Protein AF-A0A137NWM2-F1 (afdb_monomer_lite)

Structure (mmCIF, N/CA/C/O backbone):
data_AF-A0A137NWM2-F1
#
_entry.id   AF-A0A137NWM2-F1
#
loop_
_atom_site.group_PDB
_atom_site.id
_atom_site.type_symbol
_atom_site.label_atom_id
_atom_site.label_alt_id
_atom_site.label_comp_id
_atom_site.label_asym_id
_atom_site.label_entity_id
_atom_site.label_seq_id
_atom_site.pdbx_PDB_ins_code
_atom_site.Cartn_x
_atom_site.Cartn_y
_atom_site.Cartn_z
_atom_site.occupancy
_atom_site.B_iso_or_equiv
_atom_site.auth_seq_id
_atom_site.auth_comp_id
_atom_site.auth_asym_id
_atom_site.auth_atom_id
_atom_site.pdbx_PDB_model_num
ATOM 1 N N . MET A 1 1 ? -30.252 -2.059 10.560 1.00 35.00 1 MET A N 1
ATOM 2 C CA . MET A 1 1 ? -30.042 -0.654 10.147 1.00 35.00 1 MET A CA 1
ATOM 3 C C . MET A 1 1 ? -28.597 -0.521 9.693 1.00 35.00 1 MET A C 1
ATOM 5 O O . MET A 1 1 ? -27.715 -0.629 10.529 1.00 35.00 1 MET A O 1
ATOM 9 N N . GLN A 1 2 ? -28.342 -0.387 8.389 1.00 30.72 2 GLN A N 1
ATOM 10 C CA . GLN A 1 2 ? -27.000 -0.090 7.873 1.00 30.72 2 GLN A CA 1
ATOM 11 C C . GLN A 1 2 ? -26.716 1.395 8.117 1.00 30.72 2 GLN A C 1
ATOM 13 O O . GLN A 1 2 ? -27.361 2.256 7.521 1.00 30.72 2 GLN A O 1
ATOM 18 N N . LEU A 1 3 ? -25.800 1.698 9.036 1.00 34.69 3 LEU A N 1
ATOM 19 C CA . LEU A 1 3 ? -25.310 3.058 9.239 1.00 34.69 3 LEU A CA 1
ATOM 20 C C . LEU A 1 3 ? -24.413 3.432 8.055 1.00 34.69 3 LEU A C 1
ATOM 22 O O . LEU A 1 3 ? -23.438 2.747 7.761 1.00 34.69 3 LEU A O 1
ATOM 26 N N . ASN A 1 4 ? -24.776 4.508 7.357 1.00 33.09 4 ASN A N 1
ATOM 27 C CA . ASN A 1 4 ? -23.987 5.062 6.263 1.00 33.09 4 ASN A CA 1
ATOM 28 C C . ASN A 1 4 ? -22.656 5.603 6.832 1.00 33.09 4 ASN A C 1
ATOM 30 O O . ASN A 1 4 ? -22.706 6.498 7.682 1.00 33.09 4 ASN A O 1
ATOM 34 N N . PRO A 1 5 ? -21.483 5.113 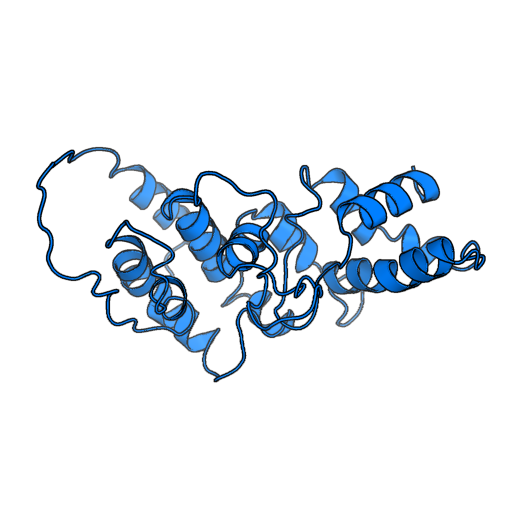6.385 1.00 43.03 5 PRO A N 1
ATOM 35 C CA . PRO A 1 5 ? -20.181 5.516 6.926 1.00 43.03 5 PRO A CA 1
ATOM 36 C C . PRO A 1 5 ? -19.907 7.025 6.809 1.00 43.03 5 PRO A C 1
ATOM 38 O O . PRO A 1 5 ? -19.147 7.571 7.604 1.00 43.03 5 PRO A O 1
ATOM 41 N N . PHE A 1 6 ? -20.585 7.734 5.897 1.00 40.50 6 PHE A N 1
ATOM 42 C CA . PHE A 1 6 ? -20.501 9.196 5.788 1.00 40.50 6 PHE A CA 1
ATOM 43 C C . PHE A 1 6 ? -21.128 9.954 6.969 1.00 40.50 6 PHE A C 1
ATOM 45 O O . PHE A 1 6 ? -20.649 11.028 7.327 1.00 40.50 6 PHE A O 1
ATOM 52 N N . ASN A 1 7 ? -22.159 9.405 7.619 1.00 36.31 7 ASN A N 1
ATOM 53 C CA . ASN A 1 7 ? -22.794 10.067 8.765 1.00 36.31 7 ASN A CA 1
ATOM 54 C C . ASN A 1 7 ? -21.946 9.965 10.043 1.00 36.31 7 ASN A C 1
ATOM 56 O O . ASN A 1 7 ? -22.086 10.800 10.934 1.00 36.31 7 ASN A O 1
ATOM 60 N N . LEU A 1 8 ? -21.034 8.989 10.122 1.00 47.19 8 LEU A N 1
ATOM 61 C CA . LEU A 1 8 ? -20.094 8.866 11.238 1.00 47.19 8 LEU A CA 1
ATOM 62 C C . LEU A 1 8 ? -19.012 9.961 11.187 1.00 47.19 8 LEU A C 1
ATOM 64 O O . LEU A 1 8 ? -18.647 10.504 12.226 1.00 47.19 8 LEU A O 1
ATOM 68 N N . PHE A 1 9 ? -18.568 10.350 9.983 1.00 43.12 9 PHE A N 1
ATOM 69 C CA . PHE A 1 9 ? -17.620 11.456 9.785 1.00 43.12 9 PHE A CA 1
ATOM 70 C C . PHE A 1 9 ? -18.174 12.801 10.279 1.00 43.12 9 PHE A C 1
ATOM 72 O O . PHE A 1 9 ? -17.454 13.566 10.915 1.00 43.12 9 PHE A O 1
ATOM 79 N N . LEU A 1 10 ? -19.463 13.074 10.047 1.00 39.88 10 LEU A N 1
ATOM 80 C CA . LEU A 1 10 ? -20.119 14.291 10.543 1.00 39.88 10 LEU A CA 1
ATOM 81 C C . LEU A 1 10 ? -20.348 14.264 12.061 1.00 39.88 10 LEU A C 1
ATOM 83 O O . LEU A 1 10 ? -20.258 15.305 12.707 1.00 39.88 10 LEU A O 1
ATOM 87 N N . ALA A 1 11 ? -20.597 13.087 12.643 1.00 39.91 11 ALA A N 1
ATOM 88 C CA . ALA A 1 11 ? -20.745 12.946 14.090 1.00 39.91 11 ALA A CA 1
ATOM 89 C C . ALA A 1 11 ? -19.410 13.148 14.833 1.00 39.91 11 ALA A C 1
ATOM 91 O O . ALA A 1 11 ? -19.378 13.840 15.849 1.00 39.91 11 ALA A O 1
ATOM 92 N N . LEU A 1 12 ? -18.302 12.616 14.303 1.00 41.00 12 LEU A N 1
ATOM 93 C CA . LEU A 1 12 ? -16.969 12.730 14.913 1.00 41.00 12 LEU A CA 1
ATOM 94 C C . LEU A 1 12 ? -16.355 14.135 14.780 1.00 41.00 12 LEU A C 1
ATOM 96 O O . LEU A 1 12 ? -15.623 14.563 15.666 1.00 41.00 12 LEU A O 1
ATOM 100 N N . ALA A 1 13 ? -16.705 14.893 13.736 1.00 39.25 13 ALA A N 1
ATOM 101 C CA . ALA A 1 13 ? -16.240 16.273 13.553 1.00 39.25 13 ALA A CA 1
ATOM 102 C C . ALA A 1 13 ? -16.874 17.290 14.533 1.00 39.25 13 ALA A C 1
ATOM 104 O O . ALA A 1 13 ? -16.447 18.442 14.588 1.00 39.25 13 ALA A O 1
ATOM 105 N N . SER A 1 14 ? -17.898 16.887 15.298 1.00 31.23 14 SER A N 1
ATOM 106 C CA . SER A 1 14 ? -18.686 17.783 16.160 1.00 31.23 14 SER A CA 1
ATOM 107 C C . SER A 1 14 ? -18.276 17.804 17.641 1.00 31.23 14 SER A C 1
ATOM 109 O O . SER A 1 14 ? -18.817 18.597 18.408 1.00 31.23 14 SER A O 1
ATOM 111 N N . THR A 1 15 ? -17.292 16.999 18.056 1.00 38.56 15 THR A N 1
ATOM 112 C CA . THR A 1 15 ? -16.811 16.932 19.454 1.00 38.56 15 THR A CA 1
ATOM 113 C C . THR A 1 15 ? -15.509 17.698 19.708 1.00 38.56 15 THR A C 1
ATOM 115 O O . THR A 1 15 ? -14.847 17.486 20.720 1.00 38.56 15 THR A O 1
ATOM 118 N N . SER A 1 16 ? -15.153 18.639 18.831 1.00 36.75 16 SER A N 1
ATOM 119 C CA . SER A 1 16 ? -13.984 19.527 18.955 1.00 36.75 16 SER A CA 1
ATOM 120 C C . SER A 1 16 ? -14.193 20.639 19.987 1.00 36.75 16 SER A C 1
ATOM 122 O O . SER A 1 16 ? 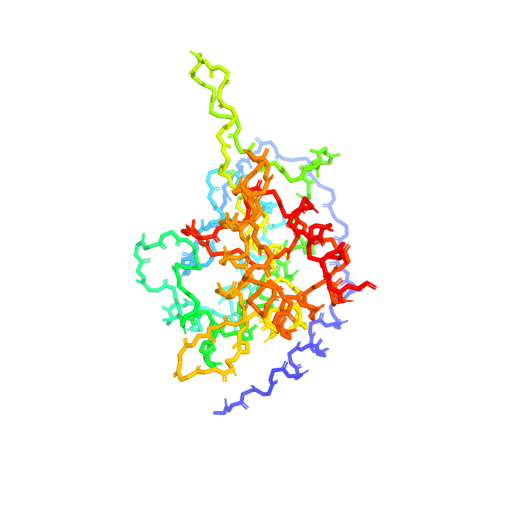-14.032 21.822 19.704 1.00 36.75 16 SER A O 1
ATOM 124 N N . ALA A 1 17 ? -14.594 20.281 21.193 1.00 40.19 17 ALA A N 1
ATOM 125 C CA . ALA A 1 17 ? -14.494 21.139 22.353 1.00 40.19 17 ALA A CA 1
ATOM 126 C C . ALA A 1 17 ? -14.462 20.227 23.570 1.00 40.19 17 ALA A C 1
ATOM 128 O O . ALA A 1 17 ? -15.199 19.248 23.597 1.00 40.19 17 ALA A O 1
ATOM 129 N N . VAL A 1 18 ? -13.698 20.637 24.588 1.00 36.06 18 VAL A N 1
ATOM 130 C CA . VAL A 1 18 ? -13.782 20.155 25.978 1.00 36.06 18 VAL A CA 1
ATOM 131 C C . VAL A 1 18 ? -12.709 19.119 26.391 1.00 36.06 18 VAL A C 1
ATOM 133 O O . VAL A 1 18 ? -12.961 17.928 26.501 1.00 36.06 18 VAL A O 1
ATOM 136 N N . PHE A 1 19 ? -11.480 19.600 26.637 1.00 38.16 19 PHE A N 1
ATOM 137 C CA . PHE A 1 19 ? -10.854 19.743 27.973 1.00 38.16 19 PHE A CA 1
ATOM 138 C C . PHE A 1 19 ? -9.328 19.581 27.928 1.00 38.16 19 PHE A C 1
ATOM 140 O O . PHE A 1 19 ? -8.787 18.492 27.762 1.00 38.16 19 PHE A O 1
ATOM 147 N N . ALA A 1 20 ? -8.635 20.687 28.201 1.00 39.06 20 ALA A N 1
ATOM 148 C CA . ALA A 1 20 ? -7.346 20.638 28.866 1.00 39.06 20 ALA A CA 1
ATOM 149 C C . ALA A 1 20 ? -7.604 20.326 30.346 1.00 39.06 20 ALA A C 1
ATOM 151 O O . ALA A 1 20 ? -8.287 21.097 31.023 1.00 39.06 20 ALA A O 1
ATOM 152 N N . GLN A 1 21 ? -7.064 19.219 30.848 1.00 31.50 21 GLN A N 1
ATOM 153 C CA . GLN A 1 21 ? -6.853 19.050 32.279 1.00 31.50 21 GLN A CA 1
ATOM 154 C C . GLN A 1 21 ? -5.499 18.394 32.521 1.00 31.50 21 GLN A C 1
ATOM 156 O O . GLN A 1 21 ? -5.252 17.239 32.186 1.00 31.50 21 GLN A O 1
ATOM 161 N N . ASP A 1 22 ? -4.627 19.232 33.061 1.00 39.53 22 ASP A N 1
ATOM 162 C CA . ASP A 1 22 ? -3.348 18.926 33.668 1.00 39.53 22 ASP A CA 1
ATOM 163 C C . ASP A 1 22 ? -3.598 18.235 35.014 1.00 39.53 22 ASP A C 1
ATOM 165 O O . ASP A 1 22 ? -4.244 18.826 35.877 1.00 39.53 22 ASP A O 1
ATOM 169 N N . THR A 1 23 ? -3.098 17.012 35.193 1.00 37.09 23 THR A N 1
ATOM 170 C CA . THR A 1 23 ? -2.637 16.532 36.501 1.00 37.09 23 THR A CA 1
ATOM 171 C C . THR A 1 23 ? -1.546 15.479 36.327 1.00 37.09 23 THR A C 1
ATOM 173 O O . THR A 1 23 ? -1.734 14.377 35.813 1.00 37.09 23 THR A O 1
ATOM 176 N N . THR A 1 24 ? -0.372 15.846 36.820 1.00 42.50 24 THR A N 1
ATOM 177 C CA . THR A 1 24 ? 0.707 14.974 37.271 1.00 42.50 24 THR A CA 1
ATOM 178 C C . THR A 1 24 ? 0.180 13.829 38.144 1.00 42.50 24 THR A C 1
ATOM 180 O O . THR A 1 24 ? -0.176 14.063 39.298 1.00 42.50 24 THR A O 1
ATOM 183 N N . ASP A 1 25 ? 0.181 12.593 37.641 1.00 33.06 25 ASP A N 1
ATOM 184 C CA . ASP A 1 25 ? 0.057 11.413 38.501 1.00 33.06 25 ASP A CA 1
ATOM 185 C C . ASP A 1 25 ? 0.941 10.266 37.993 1.00 33.06 25 ASP A C 1
ATOM 187 O O . ASP A 1 25 ? 0.806 9.757 36.880 1.00 33.06 25 ASP A O 1
ATOM 191 N N . LEU A 1 26 ? 1.911 9.889 38.823 1.00 35.56 26 LEU A N 1
ATOM 192 C CA . LEU A 1 26 ? 3.017 8.978 38.517 1.00 35.56 26 LEU A CA 1
ATOM 193 C C . LEU A 1 26 ? 2.617 7.508 38.757 1.00 35.56 26 LEU A C 1
ATOM 195 O O . LEU A 1 26 ? 3.410 6.696 39.235 1.00 35.56 26 LEU A O 1
ATOM 199 N N . LYS A 1 27 ? 1.365 7.156 38.438 1.00 34.38 27 LYS A N 1
ATOM 200 C CA . LYS A 1 27 ? 0.812 5.806 38.594 1.00 34.38 27 LYS A CA 1
ATOM 201 C C . LYS A 1 27 ? 0.158 5.309 37.300 1.00 34.38 27 LYS A C 1
ATOM 203 O O . LYS A 1 27 ? -0.826 5.852 36.821 1.00 34.38 27 LYS A O 1
ATOM 208 N N . GLN A 1 28 ? 0.712 4.195 36.816 1.00 38.66 28 GLN A N 1
ATOM 209 C CA . GLN A 1 28 ? 0.137 3.240 35.860 1.00 38.66 28 GLN A CA 1
ATOM 210 C C . GLN A 1 28 ? -0.064 3.719 34.410 1.00 38.66 28 GLN A C 1
ATOM 212 O O . GLN A 1 28 ? -1.158 4.079 33.974 1.00 38.66 28 GLN A O 1
ATOM 217 N N . ASN A 1 29 ? 0.990 3.504 33.613 1.00 42.50 29 ASN A N 1
ATOM 218 C CA . ASN A 1 29 ? 0.902 3.137 32.193 1.00 42.50 29 ASN A CA 1
ATOM 219 C C . ASN A 1 29 ? 0.182 1.778 32.033 1.00 42.50 29 ASN A C 1
ATOM 221 O O . ASN A 1 29 ? 0.777 0.796 31.598 1.00 42.50 29 ASN A O 1
ATOM 225 N N . GLN A 1 30 ? -1.076 1.669 32.459 1.00 49.16 30 GLN A N 1
ATOM 226 C CA . GLN A 1 30 ? -1.916 0.531 32.099 1.00 49.16 30 GLN A CA 1
ATOM 227 C C . GLN A 1 30 ? -2.584 0.868 30.770 1.00 49.16 30 GLN A C 1
ATOM 229 O O . GLN A 1 30 ? -3.522 1.666 30.731 1.00 49.16 30 GLN A O 1
ATOM 234 N N . CYS A 1 31 ? -2.060 0.306 29.677 1.00 55.78 31 CYS A N 1
ATOM 235 C CA . CYS A 1 31 ? -2.768 0.317 28.402 1.00 55.78 31 CYS A CA 1
ATOM 236 C C . CYS A 1 31 ? -4.134 -0.384 28.607 1.00 55.78 31 CYS A C 1
ATOM 238 O O . CYS A 1 31 ? -4.236 -1.337 29.385 1.00 55.78 31 CYS A O 1
ATOM 240 N N . HIS A 1 32 ? -5.202 0.110 27.973 1.00 57.59 32 HIS A N 1
ATOM 241 C CA . HIS A 1 32 ? -6.544 -0.457 28.147 1.00 57.59 32 HIS A CA 1
ATOM 242 C C . HIS A 1 32 ? -6.612 -1.904 27.629 1.00 57.59 32 HIS A C 1
ATOM 244 O O . HIS A 1 32 ? -6.015 -2.225 26.602 1.00 57.59 32 HIS A O 1
ATOM 250 N N . ASN A 1 33 ? -7.389 -2.765 28.297 1.00 57.91 33 ASN A N 1
ATOM 251 C CA . ASN A 1 33 ? -7.767 -4.053 27.715 1.00 57.91 33 ASN A CA 1
ATOM 252 C C . ASN A 1 33 ? -8.545 -3.802 26.422 1.00 57.91 33 ASN A C 1
ATOM 254 O O . ASN A 1 33 ? -9.493 -3.019 26.401 1.00 57.91 33 ASN A O 1
ATOM 258 N N . THR A 1 34 ? -8.120 -4.466 25.363 1.00 60.00 34 THR A N 1
ATOM 259 C CA . THR A 1 34 ? -8.660 -4.350 24.012 1.00 60.00 34 THR A CA 1
ATOM 260 C C . THR A 1 34 ? -9.623 -5.486 23.738 1.00 60.00 34 THR A C 1
ATOM 262 O O . THR A 1 34 ? -9.467 -6.604 24.234 1.00 60.00 34 THR A O 1
ATOM 265 N N . THR A 1 35 ? -10.644 -5.192 22.944 1.00 64.56 35 THR A N 1
ATOM 266 C CA . THR A 1 35 ? -11.639 -6.184 22.527 1.00 64.56 35 THR A CA 1
ATOM 267 C C . THR A 1 35 ? -11.399 -6.693 21.109 1.00 64.56 35 THR A C 1
ATOM 269 O O . THR A 1 35 ? -12.012 -7.680 20.710 1.00 64.56 35 THR A O 1
ATOM 272 N N . SER A 1 36 ? -10.470 -6.079 20.365 1.00 65.06 36 SER A N 1
ATOM 273 C CA . SER A 1 36 ? -10.119 -6.480 19.004 1.00 65.06 36 SER A CA 1
ATOM 274 C C . SER A 1 36 ? -8.607 -6.556 18.788 1.00 65.06 36 SER A C 1
ATOM 276 O O . SER A 1 36 ? -7.841 -5.732 19.283 1.00 65.06 36 SER A O 1
ATOM 278 N N . LYS A 1 37 ? -8.166 -7.490 17.938 1.00 70.38 37 LYS A N 1
ATOM 279 C CA . LYS A 1 37 ? -6.747 -7.620 17.560 1.00 70.38 37 LYS A CA 1
ATOM 280 C C . LYS A 1 37 ? -6.215 -6.412 16.783 1.00 70.38 37 LYS A C 1
ATOM 282 O O . LYS A 1 37 ? -5.009 -6.184 16.765 1.00 70.38 37 LYS A O 1
ATOM 287 N N . PHE A 1 38 ? -7.100 -5.615 16.180 1.00 73.62 38 PHE A N 1
ATOM 288 C CA . PHE A 1 38 ? -6.733 -4.325 15.598 1.00 73.62 38 PHE A CA 1
ATOM 289 C C . PHE A 1 38 ? -6.234 -3.349 16.672 1.00 73.62 38 PHE A C 1
ATOM 291 O O . PHE A 1 38 ? -5.250 -2.649 16.445 1.00 73.62 38 PHE A O 1
ATOM 298 N N . THR A 1 39 ? -6.878 -3.310 17.843 1.00 67.62 39 THR A N 1
ATOM 299 C CA . THR A 1 39 ? -6.555 -2.382 18.936 1.00 67.62 39 THR A CA 1
ATOM 300 C C . THR A 1 39 ? -5.574 -2.958 19.963 1.00 67.62 39 THR A C 1
ATOM 302 O O . THR A 1 39 ? -4.848 -2.177 20.578 1.00 67.62 39 THR A O 1
ATOM 305 N N . ASP A 1 40 ? -5.440 -4.290 20.079 1.00 65.62 40 ASP A N 1
ATOM 306 C CA . ASP A 1 40 ? -4.437 -5.002 20.914 1.00 65.62 40 ASP A CA 1
ATOM 307 C C . ASP A 1 40 ? -3.033 -4.414 20.791 1.00 65.62 40 ASP A C 1
ATOM 309 O O . ASP A 1 40 ? -2.241 -4.378 21.730 1.00 65.62 40 ASP A O 1
ATOM 313 N N . HIS A 1 41 ? -2.709 -3.961 19.594 1.00 59.81 41 HIS A N 1
ATOM 314 C CA . HIS A 1 41 ? -1.387 -3.499 19.254 1.00 59.81 41 HIS A CA 1
ATOM 315 C C . HIS A 1 41 ? -1.181 -1.997 19.416 1.00 59.81 41 HIS A C 1
ATOM 317 O O . HIS A 1 41 ? -0.050 -1.557 19.631 1.00 59.81 41 HIS A O 1
ATOM 323 N N . VAL A 1 42 ? -2.277 -1.243 19.385 1.00 59.59 42 VAL A N 1
ATOM 324 C CA . VAL A 1 42 ? -2.353 0.146 19.839 1.00 59.59 42 VAL A CA 1
ATOM 325 C C . VAL A 1 42 ? -2.043 0.211 21.343 1.00 59.59 42 VAL A C 1
ATOM 327 O O . VAL A 1 42 ? -1.288 1.076 21.785 1.00 59.59 42 VAL A O 1
ATOM 330 N N . ASN A 1 43 ? -2.507 -0.793 22.097 1.00 52.62 43 ASN A N 1
ATOM 331 C CA . ASN A 1 43 ? -2.306 -0.965 23.541 1.00 52.62 43 ASN A CA 1
ATOM 332 C C . ASN A 1 43 ? -1.260 -2.027 23.929 1.00 52.62 43 ASN A C 1
ATOM 334 O O . ASN A 1 43 ? -1.275 -2.522 25.056 1.00 52.62 43 ASN A O 1
ATOM 338 N N . GLY A 1 44 ? -0.342 -2.390 23.025 1.00 51.28 44 GLY A N 1
ATOM 339 C CA . GLY A 1 44 ? 0.765 -3.294 23.359 1.00 51.28 44 GLY A CA 1
ATOM 340 C C . GLY A 1 44 ? 1.678 -2.721 24.462 1.00 51.28 44 GLY A C 1
ATOM 341 O O . GLY A 1 44 ? 1.474 -1.590 24.889 1.00 51.28 44 GLY A O 1
ATOM 342 N N . PRO A 1 45 ? 2.740 -3.431 24.890 1.00 42.69 45 PRO A N 1
ATOM 343 C CA . PRO A 1 45 ? 3.628 -2.984 25.979 1.00 42.69 45 PRO A CA 1
ATOM 344 C C . PRO A 1 45 ? 4.252 -1.590 25.769 1.00 42.69 45 PRO A C 1
ATOM 346 O O . PRO A 1 45 ? 4.690 -0.962 26.727 1.00 42.69 45 PRO A O 1
ATOM 349 N N . ASP A 1 46 ? 4.246 -1.100 24.528 1.00 50.53 46 ASP A N 1
ATOM 350 C CA . ASP A 1 46 ? 4.762 0.207 24.129 1.00 50.53 46 ASP A CA 1
ATOM 351 C C . ASP A 1 46 ? 3.719 1.350 24.218 1.00 50.53 46 ASP A C 1
ATOM 353 O O . ASP A 1 46 ? 4.105 2.494 23.999 1.00 50.53 46 ASP A O 1
ATOM 357 N N . CYS A 1 47 ? 2.429 1.064 24.500 1.00 58.53 47 CYS A N 1
ATOM 358 C CA . CYS A 1 47 ? 1.266 1.976 24.429 1.00 58.53 47 CYS A CA 1
ATOM 359 C C . CYS A 1 47 ? 1.433 3.035 23.305 1.00 58.53 47 CYS A C 1
ATOM 361 O O . CYS A 1 47 ? 1.778 4.186 23.586 1.00 58.53 47 CYS A O 1
ATOM 363 N N . LEU A 1 48 ? 1.194 2.663 22.032 1.00 59.12 48 LEU A N 1
ATOM 364 C CA . LEU A 1 48 ? 1.433 3.545 20.867 1.00 59.12 48 LEU A CA 1
ATOM 365 C C . LEU A 1 48 ? 0.742 4.908 21.011 1.00 59.12 48 LEU A C 1
ATOM 367 O O . LEU A 1 48 ? 1.236 5.915 20.506 1.00 59.12 48 LEU A O 1
ATOM 371 N N . CYS A 1 49 ? -0.381 4.940 21.725 1.00 62.28 49 CYS A N 1
ATOM 372 C CA . CYS A 1 49 ? -1.137 6.147 22.007 1.00 62.28 49 CYS A CA 1
ATOM 373 C C . CYS A 1 49 ? -1.054 6.465 23.499 1.00 62.28 49 CYS A C 1
ATOM 375 O O . CYS A 1 49 ? -1.447 5.665 24.347 1.00 62.28 49 CYS A O 1
ATOM 377 N N . LYS A 1 50 ? -0.574 7.671 23.819 1.00 56.78 50 LYS A N 1
ATOM 378 C CA . LYS A 1 50 ? -0.710 8.239 25.170 1.00 56.78 50 LYS A CA 1
ATOM 379 C C . LYS A 1 50 ? -2.152 8.652 25.463 1.00 56.78 50 LYS A C 1
ATOM 381 O O . LYS A 1 50 ? -2.548 8.686 26.626 1.00 56.78 50 LYS A O 1
ATOM 386 N N . ASP A 1 51 ? -2.916 8.961 24.414 1.00 62.16 51 ASP A N 1
ATOM 387 C CA . ASP A 1 51 ? -4.339 9.234 24.528 1.00 62.16 51 ASP A CA 1
ATOM 388 C C . ASP A 1 51 ? -5.102 7.926 24.770 1.00 62.16 51 ASP A C 1
ATOM 390 O O . ASP A 1 51 ? -5.218 7.054 23.903 1.00 62.16 51 ASP A O 1
ATOM 394 N N . LYS A 1 52 ? -5.621 7.807 25.992 1.00 62.81 52 LYS A N 1
ATOM 395 C CA . LYS A 1 52 ? -6.358 6.642 26.477 1.00 62.81 52 LYS A CA 1
ATOM 396 C C . LYS A 1 52 ? -7.708 6.456 25.776 1.00 62.81 52 LYS A C 1
ATOM 398 O O . LYS A 1 52 ? -8.314 5.404 25.954 1.00 62.81 52 LYS A O 1
ATOM 403 N N . GLN A 1 53 ? -8.186 7.426 24.988 1.00 68.44 53 GLN A N 1
ATOM 404 C CA . GLN A 1 53 ? -9.490 7.360 24.321 1.00 68.44 53 GLN A CA 1
ATOM 405 C C . GLN A 1 53 ? -9.462 6.713 22.933 1.00 68.44 53 GLN A C 1
ATOM 407 O O . GLN A 1 53 ? -10.511 6.267 22.465 1.00 68.44 53 GLN A O 1
ATOM 412 N N . VAL A 1 54 ? -8.288 6.574 22.307 1.00 73.38 54 VAL A N 1
ATOM 413 C CA . VAL A 1 54 ? -8.171 6.018 20.947 1.00 73.38 54 VAL A CA 1
ATOM 414 C C . VAL A 1 54 ? -8.763 4.614 20.866 1.00 73.38 54 VAL A C 1
ATOM 416 O O . VAL A 1 54 ? -9.634 4.348 20.041 1.00 73.38 54 VAL A O 1
ATOM 419 N N . VAL A 1 55 ? -8.344 3.721 21.763 1.00 71.50 55 VAL A N 1
ATOM 420 C CA . VAL A 1 55 ? -8.850 2.344 21.777 1.00 71.50 55 VAL A CA 1
ATOM 421 C C . VAL A 1 55 ? -10.330 2.255 22.154 1.00 71.50 55 VAL A C 1
ATOM 423 O O . VAL A 1 55 ? -11.057 1.612 21.405 1.00 71.50 55 VAL A O 1
ATOM 426 N N . PRO A 1 56 ? -10.826 2.892 23.232 1.00 72.81 56 PRO A N 1
ATOM 427 C CA . PRO A 1 56 ? -12.254 2.883 23.547 1.00 72.81 56 PRO A CA 1
ATOM 428 C C . PRO A 1 56 ? -13.153 3.351 22.399 1.00 72.81 56 PRO A C 1
ATOM 430 O O . PRO A 1 56 ? -14.228 2.790 22.204 1.00 72.81 56 PRO A O 1
ATOM 433 N N . ILE A 1 57 ? -12.732 4.358 21.630 1.00 77.38 57 ILE A N 1
ATOM 434 C CA . ILE A 1 57 ? -13.493 4.856 20.478 1.00 77.38 57 ILE A CA 1
ATOM 435 C C . ILE A 1 57 ? -13.474 3.826 19.347 1.00 77.38 57 ILE A C 1
ATOM 437 O O . ILE A 1 57 ? -14.529 3.479 18.815 1.00 77.38 57 ILE A O 1
ATOM 441 N N . LEU A 1 58 ? -12.299 3.294 19.014 1.00 80.38 58 LEU A N 1
ATOM 442 C CA . LEU A 1 58 ? -12.165 2.278 17.974 1.00 80.38 58 LEU A CA 1
ATOM 443 C C . LEU A 1 58 ? -12.936 0.998 18.311 1.00 80.38 58 LEU A C 1
ATOM 445 O O . LEU A 1 58 ? -13.683 0.502 17.473 1.00 80.38 58 LEU A O 1
ATOM 449 N N . ASP A 1 59 ? -12.834 0.514 19.544 1.00 76.88 59 ASP A N 1
ATOM 450 C CA . ASP A 1 59 ? -13.587 -0.646 20.013 1.00 76.88 59 ASP A CA 1
ATOM 451 C C . ASP A 1 59 ? -15.094 -0.343 20.009 1.00 76.88 59 ASP A C 1
ATOM 453 O O . ASP A 1 59 ? -15.885 -1.123 19.492 1.00 76.88 59 ASP A O 1
ATOM 457 N N . LYS A 1 60 ? -15.535 0.829 20.471 1.00 79.44 60 LYS A N 1
ATOM 458 C CA . LYS A 1 60 ? -16.970 1.154 20.491 1.00 79.44 60 LYS A CA 1
ATOM 459 C C . LYS A 1 60 ? -17.609 1.188 19.100 1.00 79.44 60 LYS A C 1
ATOM 461 O O . LYS A 1 60 ? -18.758 0.772 18.963 1.00 79.44 60 LYS A O 1
ATOM 466 N N . TYR A 1 61 ? -16.918 1.729 18.097 1.00 79.25 61 TYR A N 1
ATOM 467 C CA . TYR A 1 61 ? -17.512 1.963 16.775 1.00 79.25 61 TYR A CA 1
ATOM 468 C C . TYR A 1 61 ? -17.158 0.905 15.731 1.00 79.25 61 TYR A C 1
ATOM 470 O O . TYR A 1 61 ? -17.876 0.789 14.739 1.00 79.25 61 TYR A O 1
ATOM 478 N N . PHE A 1 62 ? -16.087 0.138 15.939 1.00 79.06 62 PHE A N 1
ATOM 479 C CA . PHE A 1 62 ? -15.565 -0.783 14.934 1.00 79.06 62 PHE A CA 1
ATOM 480 C C . PHE A 1 62 ? -15.260 -2.186 15.471 1.00 79.06 62 PHE A C 1
ATOM 482 O O . PHE A 1 62 ? -14.795 -3.004 14.683 1.00 79.06 62 PHE A O 1
ATOM 489 N N . VAL A 1 63 ? -15.527 -2.518 16.747 1.00 74.19 63 VAL A N 1
ATOM 490 C CA . VAL A 1 63 ? -15.207 -3.855 17.305 1.00 74.19 63 VAL A CA 1
ATOM 491 C C . VAL A 1 63 ? -15.785 -4.998 16.479 1.00 74.19 63 VAL A C 1
ATOM 493 O O . VAL A 1 63 ? -15.071 -5.965 16.225 1.00 74.19 63 VAL A O 1
ATOM 496 N N . ASP A 1 64 ? -17.026 -4.887 16.002 1.00 76.62 64 ASP A N 1
ATOM 497 C CA . ASP A 1 64 ? -17.661 -5.950 15.218 1.00 76.62 64 ASP A CA 1
ATOM 498 C C . ASP A 1 64 ? -16.958 -6.132 13.867 1.00 76.62 64 ASP A C 1
ATOM 500 O O . ASP A 1 64 ? -16.643 -7.256 13.472 1.00 76.62 64 ASP A O 1
ATOM 504 N N . ASN A 1 65 ? -16.629 -5.026 13.191 1.00 81.75 65 ASN A N 1
ATOM 505 C CA . ASN A 1 65 ? -15.851 -5.049 11.956 1.00 81.75 65 ASN A CA 1
ATOM 506 C C . ASN A 1 65 ? -14.449 -5.610 12.203 1.00 81.75 65 ASN A C 1
ATOM 508 O O . ASN A 1 65 ? -14.024 -6.544 11.533 1.00 81.75 65 ASN A O 1
ATOM 512 N N . PHE A 1 66 ? -13.725 -5.083 13.187 1.00 79.56 66 PHE A N 1
ATOM 513 C CA . PHE A 1 66 ? -12.357 -5.496 13.472 1.00 79.56 66 PHE A CA 1
ATOM 514 C C . PHE A 1 66 ? -12.266 -6.943 13.940 1.00 79.56 66 PHE A C 1
ATOM 516 O O . PHE A 1 66 ? -11.333 -7.635 13.551 1.00 79.56 66 PHE A O 1
ATOM 523 N N . SER A 1 67 ? -13.234 -7.440 14.702 1.00 76.81 67 SER A N 1
ATOM 524 C CA . SER A 1 67 ? -13.255 -8.839 15.137 1.00 76.81 67 SER A CA 1
ATOM 525 C C . SER A 1 67 ? -13.511 -9.797 13.974 1.00 76.81 67 SER A C 1
ATOM 527 O O . SER A 1 67 ? -12.944 -10.886 13.946 1.00 76.81 67 SER A O 1
ATOM 529 N N . GLN A 1 68 ? -14.314 -9.391 12.985 1.00 78.81 68 GLN A N 1
ATOM 530 C CA . GLN A 1 68 ? -14.516 -10.161 11.753 1.00 78.81 68 GLN A CA 1
ATOM 531 C C . GLN A 1 68 ? -13.273 -10.133 10.855 1.00 78.81 68 GLN A C 1
ATOM 533 O O . GLN A 1 68 ? -12.872 -11.163 10.318 1.00 78.81 68 GLN A O 1
ATOM 538 N N . CYS A 1 69 ? -12.647 -8.964 10.734 1.00 78.19 69 CYS A N 1
ATOM 539 C CA . CYS A 1 69 ? -11.506 -8.726 9.855 1.00 78.19 69 CYS A CA 1
ATOM 540 C C . CYS A 1 69 ? -10.175 -9.209 10.434 1.00 78.19 69 CYS A C 1
ATOM 542 O O . CYS A 1 69 ? -9.249 -9.500 9.692 1.00 78.19 69 CYS A O 1
ATOM 544 N N . TYR A 1 70 ? -10.036 -9.311 11.752 1.00 77.56 70 TYR A N 1
ATOM 545 C CA . TYR A 1 70 ? -8.758 -9.574 12.420 1.00 77.56 70 TYR A CA 1
ATOM 546 C C . TYR A 1 70 ? -8.904 -10.700 13.450 1.00 77.56 70 TYR A C 1
ATOM 548 O O . TYR A 1 70 ? -8.550 -10.559 14.616 1.00 77.56 70 TYR A O 1
ATOM 556 N N . ASN A 1 71 ? -9.460 -11.831 13.002 1.00 64.69 71 ASN A N 1
ATOM 557 C CA . ASN A 1 71 ? -9.872 -12.960 13.845 1.00 64.69 71 ASN A CA 1
ATOM 558 C C . ASN A 1 71 ? -8.755 -13.957 14.226 1.00 64.69 71 ASN A C 1
ATOM 560 O O . ASN A 1 71 ? -8.969 -14.800 15.097 1.00 64.69 71 ASN A O 1
ATOM 564 N N . SER A 1 72 ? -7.584 -13.901 13.584 1.00 55.66 72 SER A N 1
ATOM 565 C CA . SER A 1 72 ? -6.516 -14.897 13.747 1.00 55.66 72 SER A CA 1
ATOM 566 C C . SER A 1 72 ? -5.261 -14.313 14.397 1.00 55.66 72 SER A C 1
ATOM 568 O O . SER A 1 72 ? -5.016 -13.111 14.360 1.00 55.66 72 SER A O 1
ATOM 570 N N . THR A 1 73 ? -4.429 -15.188 14.970 1.00 51.06 73 THR A N 1
ATOM 571 C CA . THR A 1 73 ? -3.104 -14.902 15.559 1.00 51.06 73 THR A CA 1
ATOM 572 C C . THR A 1 73 ? -2.078 -14.328 14.569 1.00 51.06 73 THR A C 1
ATOM 574 O O . THR A 1 73 ? -0.916 -14.145 14.932 1.00 51.06 73 THR A O 1
ATOM 577 N N . SER A 1 74 ? -2.467 -14.061 13.318 1.00 44.06 74 SER A N 1
ATOM 578 C CA . SER A 1 74 ? -1.574 -13.524 12.301 1.00 44.06 74 SER A CA 1
ATOM 579 C C . SER A 1 74 ? -1.247 -12.061 12.581 1.00 44.06 74 SER A C 1
ATOM 581 O O . SER A 1 74 ? -2.137 -11.239 12.789 1.00 44.06 74 SER A O 1
ATOM 583 N N . LEU A 1 75 ? 0.043 -11.757 12.531 1.00 53.56 75 LEU A N 1
ATOM 584 C CA . LEU A 1 75 ? 0.619 -10.421 12.607 1.00 53.56 75 LEU A CA 1
ATOM 585 C C . LEU A 1 75 ? -0.122 -9.469 11.639 1.00 53.56 75 LEU A C 1
ATOM 587 O O . LEU A 1 75 ? -0.423 -9.876 10.521 1.00 53.56 75 LEU A O 1
ATOM 591 N N . TYR A 1 76 ? -0.461 -8.261 12.113 1.00 60.59 76 TYR A N 1
ATOM 592 C CA . TYR A 1 76 ? -1.214 -7.161 11.470 1.00 60.59 76 TYR A CA 1
ATOM 593 C C . TYR A 1 76 ? -1.446 -7.260 9.965 1.00 60.59 76 TYR A C 1
ATOM 595 O O . TYR A 1 76 ? -0.497 -7.474 9.217 1.00 60.59 76 TYR A O 1
ATOM 603 N N . PHE A 1 77 ? -2.658 -6.933 9.494 1.00 70.31 77 PHE A N 1
ATOM 604 C CA . PHE A 1 77 ? -2.885 -6.702 8.057 1.00 70.31 77 PHE A CA 1
ATOM 605 C C . PHE A 1 77 ? -2.277 -7.832 7.204 1.00 70.31 77 PHE A C 1
ATOM 607 O O . PHE A 1 77 ? -1.555 -7.594 6.239 1.00 70.31 77 PHE A O 1
ATOM 614 N N . SER A 1 78 ? -2.488 -9.077 7.641 1.00 68.50 78 SER A N 1
ATOM 615 C CA . SER A 1 78 ? -1.696 -10.234 7.208 1.00 68.50 78 SER A CA 1
ATOM 616 C C . SER A 1 78 ? -1.854 -10.568 5.731 1.00 68.50 78 SER A C 1
ATOM 618 O O . SER A 1 78 ? -0.988 -11.222 5.151 1.00 68.50 78 SER A O 1
ATOM 620 N N . SER A 1 79 ? -2.950 -10.126 5.111 1.00 79.50 79 SER A N 1
ATOM 621 C CA . SER A 1 79 ? -3.198 -10.348 3.695 1.00 79.50 79 SER A CA 1
ATOM 622 C C . SER A 1 79 ? -4.040 -9.232 3.079 1.00 79.50 79 SER A C 1
ATOM 624 O O . SER A 1 79 ? -5.006 -8.749 3.676 1.00 79.50 79 SER A O 1
ATOM 626 N N . MET A 1 80 ? -3.694 -8.870 1.842 1.00 87.75 80 MET A N 1
ATOM 627 C CA . MET A 1 80 ? -4.461 -7.929 1.026 1.00 87.75 80 MET A CA 1
ATOM 628 C C . MET A 1 80 ? -5.938 -8.333 0.858 1.00 87.75 80 MET A C 1
ATOM 630 O O . MET A 1 80 ? -6.786 -7.467 1.054 1.00 87.75 80 MET A O 1
ATOM 634 N N . PRO A 1 81 ? -6.300 -9.609 0.577 1.00 88.06 81 PRO A N 1
ATOM 635 C CA . PRO A 1 81 ? -7.703 -10.019 0.467 1.00 88.06 81 PRO A CA 1
ATOM 636 C C . PRO A 1 81 ? -8.574 -9.687 1.662 1.00 88.06 81 PRO A C 1
ATOM 638 O O . PRO A 1 81 ? -9.726 -9.302 1.492 1.00 88.06 81 PRO A O 1
ATOM 641 N N . ASN A 1 82 ? -8.022 -9.820 2.859 1.00 86.12 82 ASN A N 1
ATOM 642 C CA . ASN A 1 82 ? -8.769 -9.552 4.068 1.00 86.12 82 ASN A CA 1
ATOM 643 C C . ASN A 1 82 ? -9.021 -8.047 4.227 1.00 86.12 82 ASN A C 1
ATOM 645 O O . ASN A 1 82 ? -10.168 -7.619 4.330 1.00 86.12 82 ASN A O 1
ATOM 649 N N . ILE A 1 83 ? -7.961 -7.237 4.127 1.00 88.88 83 ILE A N 1
ATOM 650 C CA . ILE A 1 83 ? -8.030 -5.773 4.263 1.00 88.88 83 ILE A CA 1
ATOM 651 C C . ILE A 1 83 ? -8.914 -5.159 3.180 1.00 88.88 83 ILE A C 1
ATOM 653 O O . ILE A 1 83 ? -9.737 -4.300 3.470 1.00 88.88 83 ILE A O 1
ATOM 657 N N . CYS A 1 84 ? -8.758 -5.606 1.935 1.00 91.38 84 CYS A N 1
ATOM 658 C CA . CYS A 1 84 ? -9.453 -5.060 0.775 1.00 91.38 84 CYS A CA 1
ATOM 659 C C . CYS A 1 84 ? -10.878 -5.591 0.594 1.00 91.38 84 CYS A C 1
ATOM 661 O O . CYS A 1 84 ? -11.525 -5.240 -0.391 1.00 91.38 84 CYS A O 1
ATOM 663 N N . SER A 1 85 ? -11.371 -6.434 1.502 1.00 90.00 85 SER A N 1
ATOM 664 C CA . SER A 1 85 ? -12.772 -6.848 1.486 1.00 90.00 85 SER A CA 1
ATOM 665 C C . SER A 1 85 ? -13.691 -5.687 1.879 1.00 90.00 85 SER A C 1
ATOM 667 O O . SER A 1 85 ? -13.320 -4.824 2.679 1.00 90.00 85 SER A O 1
ATOM 669 N N . ASP A 1 86 ? -14.920 -5.682 1.359 1.00 87.94 86 ASP A N 1
ATOM 670 C CA . ASP A 1 86 ? -15.893 -4.608 1.608 1.00 87.94 86 ASP A CA 1
ATOM 671 C C . ASP A 1 86 ? -16.182 -4.397 3.104 1.00 87.94 86 ASP A C 1
ATOM 673 O O . ASP A 1 86 ? -16.405 -3.271 3.551 1.00 87.94 86 ASP A O 1
ATOM 677 N N . ALA A 1 87 ? -16.141 -5.474 3.894 1.00 87.19 87 ALA A N 1
ATOM 678 C CA . ALA A 1 87 ? -16.377 -5.431 5.335 1.00 87.19 87 ALA A CA 1
ATOM 679 C C . ALA A 1 87 ? -15.212 -4.809 6.125 1.00 87.19 87 ALA A C 1
ATOM 681 O O . ALA A 1 87 ? -15.429 -4.305 7.231 1.00 87.19 87 ALA A O 1
ATOM 682 N N . CYS A 1 88 ? -13.997 -4.841 5.570 1.00 88.44 88 CYS A N 1
ATOM 683 C CA . CYS A 1 88 ? -12.765 -4.532 6.289 1.00 88.44 88 CYS A CA 1
ATOM 684 C C . CYS A 1 88 ? -12.073 -3.267 5.804 1.00 88.44 88 CYS A C 1
ATOM 686 O O . CYS A 1 88 ? -11.451 -2.582 6.616 1.00 88.44 88 CYS A O 1
ATOM 688 N N . PHE A 1 89 ? -12.210 -2.909 4.529 1.00 91.88 89 PHE A N 1
ATOM 689 C CA . PHE A 1 89 ? -11.466 -1.804 3.933 1.00 91.88 89 PHE A CA 1
ATOM 690 C C . PHE A 1 89 ? -11.714 -0.477 4.655 1.00 91.88 89 PHE A C 1
ATOM 692 O O . PHE A 1 89 ? -10.786 0.123 5.199 1.00 91.88 89 PHE A O 1
ATOM 699 N N . ALA A 1 90 ? -12.973 -0.037 4.724 1.00 91.44 90 ALA A N 1
ATOM 700 C CA . ALA A 1 90 ? -13.308 1.246 5.336 1.00 91.44 90 ALA A CA 1
ATOM 701 C C . ALA A 1 90 ? -12.964 1.300 6.839 1.00 91.44 90 ALA A C 1
ATOM 703 O O . ALA A 1 90 ? -12.284 2.249 7.234 1.00 91.44 90 ALA A O 1
ATOM 704 N N . PRO A 1 91 ? -13.327 0.302 7.673 1.00 88.50 91 PRO A N 1
ATOM 705 C CA . PRO A 1 91 ? -12.890 0.260 9.069 1.00 88.50 91 PRO A CA 1
ATOM 706 C C . PRO A 1 91 ? -11.371 0.344 9.226 1.00 88.50 91 PRO A C 1
ATOM 708 O O . PRO A 1 91 ? -10.882 1.050 10.103 1.00 88.50 91 PRO A O 1
ATOM 711 N N . THR A 1 92 ? -10.615 -0.333 8.359 1.00 89.38 92 THR A N 1
ATOM 712 C CA . THR A 1 92 ? -9.147 -0.347 8.418 1.00 89.38 92 THR A CA 1
ATOM 713 C C . THR A 1 92 ? -8.554 1.016 8.135 1.00 89.38 92 THR A C 1
ATOM 715 O O . THR A 1 92 ? -7.717 1.481 8.905 1.00 89.38 92 THR A O 1
ATOM 718 N N . VAL A 1 93 ? -8.996 1.668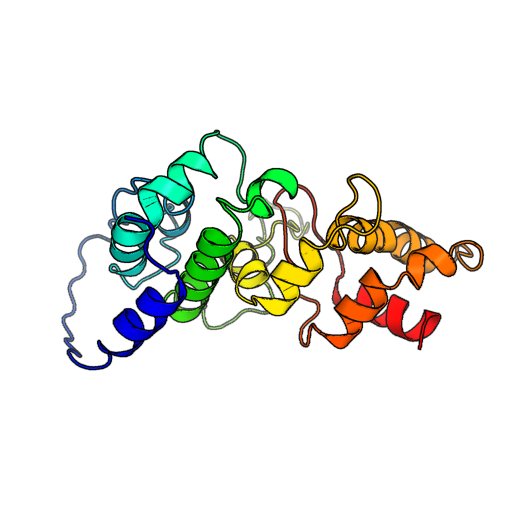 7.059 1.00 91.81 93 VAL A N 1
ATOM 719 C CA . VAL A 1 93 ? -8.515 3.000 6.677 1.00 91.81 93 VAL A CA 1
ATOM 720 C C . VAL A 1 93 ? -8.897 4.032 7.736 1.00 91.81 93 VAL A C 1
ATOM 722 O O . VAL A 1 93 ? -8.052 4.818 8.157 1.00 91.81 93 VAL A O 1
ATOM 725 N N . ILE A 1 94 ? -10.143 4.005 8.221 1.00 89.19 94 ILE A N 1
ATOM 726 C CA . ILE A 1 94 ? -10.623 4.949 9.241 1.00 89.19 94 ILE A CA 1
ATOM 727 C C . ILE A 1 94 ? -9.884 4.732 10.561 1.00 89.19 94 ILE A C 1
ATOM 729 O O . ILE A 1 94 ? -9.361 5.688 11.129 1.00 89.19 94 ILE A O 1
ATOM 733 N N . GLY A 1 95 ? -9.780 3.485 11.025 1.00 86.94 95 GLY A N 1
ATOM 734 C CA . GLY A 1 95 ? -9.048 3.158 12.245 1.00 86.94 95 GLY A CA 1
ATOM 735 C C . GLY A 1 95 ? -7.578 3.557 12.154 1.00 86.94 95 GLY A C 1
ATOM 736 O O . GLY A 1 95 ? -7.035 4.138 13.087 1.00 86.94 95 GLY A O 1
ATOM 737 N N . SER A 1 96 ? -6.954 3.325 11.000 1.00 88.00 96 SER A N 1
ATOM 738 C CA . SER A 1 96 ? -5.573 3.722 10.718 1.00 88.00 96 SER A CA 1
ATOM 739 C C . SER A 1 96 ? -5.378 5.239 10.717 1.00 88.00 96 SER A C 1
ATOM 741 O O . SER A 1 96 ? -4.404 5.728 11.287 1.00 88.00 96 SER A O 1
ATOM 743 N N . SER A 1 97 ? -6.318 5.991 10.136 1.00 87.56 97 SER A N 1
ATOM 744 C CA . SER A 1 97 ? -6.327 7.458 10.185 1.00 87.56 97 SER A CA 1
ATOM 745 C C . SER A 1 97 ? -6.468 7.970 11.615 1.00 87.56 97 SER A C 1
ATOM 747 O O . SER A 1 97 ? -5.750 8.884 12.010 1.00 87.56 97 SER A O 1
ATOM 749 N N . TYR A 1 98 ? -7.342 7.349 12.407 1.00 84.38 98 TYR A N 1
ATOM 750 C CA . TYR A 1 98 ? -7.553 7.716 13.804 1.00 84.38 98 TYR A CA 1
ATOM 751 C C . TYR A 1 98 ? -6.298 7.455 14.650 1.00 84.38 98 TYR A C 1
ATOM 753 O O . TYR A 1 98 ? -5.870 8.306 15.425 1.00 84.38 98 TYR A O 1
ATOM 761 N N . VAL A 1 99 ? -5.633 6.314 14.443 1.00 81.44 99 VAL A N 1
ATOM 762 C CA . VAL A 1 99 ? -4.339 6.025 15.081 1.00 81.44 99 VAL A CA 1
ATOM 763 C C . VAL A 1 99 ? -3.276 7.043 14.653 1.00 81.44 99 VAL A C 1
ATOM 765 O O . VAL A 1 99 ? -2.529 7.534 15.492 1.00 81.44 99 VAL A O 1
ATOM 768 N N . GLN A 1 100 ? -3.204 7.408 13.370 1.00 82.12 100 GLN A N 1
ATOM 769 C CA . GLN A 1 100 ? -2.241 8.410 12.901 1.00 82.12 100 GL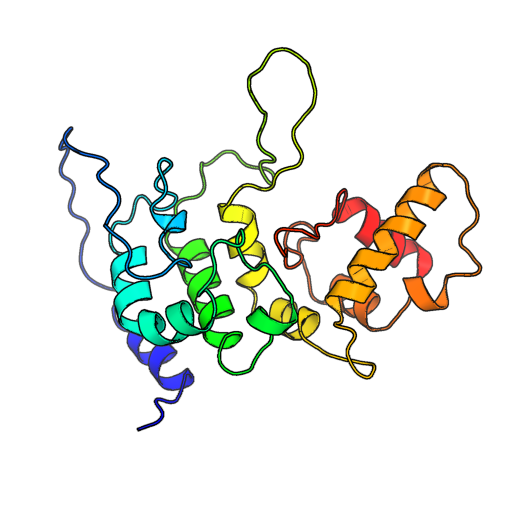N A CA 1
ATOM 770 C C . GLN A 1 100 ? -2.452 9.793 13.541 1.00 82.12 100 GLN A C 1
ATOM 772 O O . GLN A 1 100 ? -1.470 10.481 13.816 1.00 82.12 100 GLN A O 1
ATOM 777 N N . GLU A 1 101 ? -3.701 10.207 13.743 1.00 81.25 101 GLU A N 1
ATOM 778 C CA . GLU A 1 101 ? -4.054 11.535 14.253 1.00 81.25 101 GLU A CA 1
ATOM 779 C C . GLU A 1 101 ? -3.841 11.665 15.768 1.00 81.25 101 GLU A C 1
ATOM 781 O O . GLU A 1 101 ? -3.279 12.658 16.228 1.00 81.25 101 GLU A O 1
ATOM 786 N N . TYR A 1 102 ? -4.243 10.654 16.542 1.00 77.44 102 TYR A N 1
ATOM 787 C CA . TYR A 1 102 ? -4.345 10.760 18.004 1.00 77.44 102 TYR A CA 1
ATOM 788 C C . TYR A 1 102 ? -3.218 10.060 18.774 1.00 77.44 102 TYR A C 1
ATOM 790 O O . TYR A 1 102 ? -3.125 10.173 19.999 1.00 77.44 102 TYR A O 1
ATOM 798 N N . CYS A 1 103 ? -2.325 9.350 18.085 1.00 74.25 103 CYS A N 1
ATOM 799 C CA . CYS A 1 103 ? -1.211 8.655 18.721 1.00 74.25 103 CYS A CA 1
ATOM 800 C C . CYS A 1 103 ? 0.081 9.446 18.478 1.00 74.25 103 CYS A C 1
ATOM 802 O O . CYS A 1 103 ? 0.553 9.517 17.336 1.00 74.25 103 CYS A O 1
ATOM 804 N N . PRO A 1 104 ? 0.640 10.099 19.523 1.00 60.88 104 PRO A N 1
ATOM 805 C CA . PRO A 1 104 ? 1.753 11.017 19.359 1.00 60.88 104 PRO A CA 1
ATOM 806 C C . PRO A 1 104 ? 2.949 10.300 18.746 1.00 60.88 104 PRO A C 1
ATOM 808 O O . PRO A 1 104 ? 3.419 9.282 19.255 1.00 60.88 104 PRO A O 1
ATOM 811 N N . GLN A 1 105 ? 3.458 10.880 17.660 1.00 59.81 105 GLN A N 1
ATOM 812 C CA . GLN A 1 105 ? 4.730 10.483 17.081 1.00 59.81 105 GLN A CA 1
ATOM 813 C C . GLN A 1 105 ? 5.798 10.656 18.169 1.00 59.81 105 GLN A C 1
ATOM 815 O O . GLN A 1 105 ? 5.866 11.698 18.827 1.00 59.81 105 GLN A O 1
ATOM 820 N N . THR A 1 106 ? 6.647 9.659 18.393 1.00 49.94 106 THR A N 1
ATOM 821 C CA . THR A 1 106 ? 7.895 9.916 19.109 1.00 49.94 106 THR A CA 1
ATOM 822 C C . THR A 1 106 ? 8.654 10.943 18.268 1.00 49.94 106 THR A C 1
ATOM 824 O O . THR A 1 106 ? 9.033 10.655 17.142 1.00 49.94 106 THR A O 1
ATOM 827 N N . ASN A 1 107 ? 8.784 12.174 18.778 1.00 35.22 107 ASN A N 1
ATOM 828 C CA . ASN A 1 107 ? 9.182 13.403 18.062 1.00 35.22 107 ASN A CA 1
ATOM 829 C C . ASN A 1 107 ? 10.567 13.401 17.369 1.00 35.22 107 ASN A C 1
ATOM 831 O O . ASN A 1 107 ? 11.057 14.451 16.976 1.00 35.22 107 ASN A O 1
ATOM 835 N N . ASN A 1 108 ? 11.187 12.245 17.168 1.00 37.72 108 ASN A N 1
ATOM 836 C CA . ASN A 1 108 ? 12.327 12.042 16.290 1.00 37.72 108 ASN A CA 1
ATOM 837 C C . ASN A 1 108 ? 12.027 10.798 15.455 1.00 37.72 108 ASN A C 1
ATOM 839 O O . ASN A 1 108 ? 12.200 9.721 15.996 1.00 37.72 108 ASN A O 1
ATOM 843 N N . THR A 1 109 ? 11.563 10.878 14.202 1.00 37.69 109 THR A N 1
ATOM 844 C CA . THR A 1 109 ? 11.478 9.659 13.368 1.00 37.69 109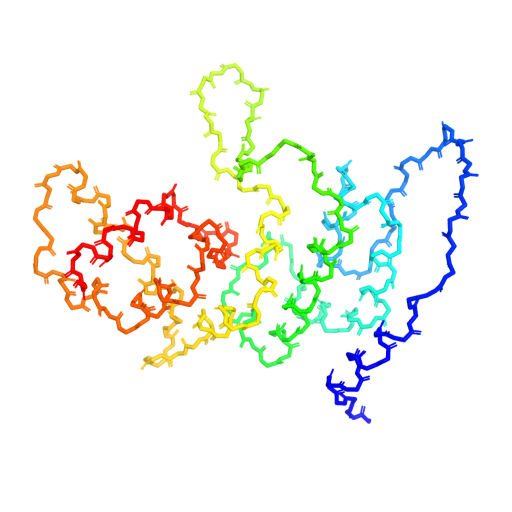 THR A CA 1
ATOM 845 C C . THR A 1 109 ? 11.254 9.922 11.877 1.00 37.69 109 THR A C 1
ATOM 847 O O . THR A 1 109 ? 10.145 10.045 11.364 1.00 37.69 109 THR A O 1
ATOM 850 N N . VAL A 1 110 ? 12.357 9.845 11.135 1.00 44.44 110 VAL A N 1
ATOM 851 C CA . VAL A 1 110 ? 12.439 9.006 9.922 1.00 44.44 110 VAL A CA 1
ATOM 852 C C . VAL A 1 110 ? 11.701 7.678 10.198 1.00 44.44 110 VAL A C 1
ATOM 854 O O . VAL A 1 110 ? 11.770 7.260 11.348 1.00 44.44 110 VAL A O 1
ATOM 857 N N . PRO A 1 111 ? 11.027 6.995 9.244 1.00 49.72 111 PRO A N 1
ATOM 858 C CA . PRO A 1 111 ? 10.375 5.709 9.528 1.00 49.72 111 PRO A CA 1
ATOM 859 C C . PRO A 1 111 ? 11.296 4.802 10.356 1.00 49.72 111 PRO A C 1
ATOM 861 O O . PRO A 1 111 ? 12.336 4.371 9.857 1.00 49.72 111 PRO A O 1
ATOM 864 N N . GLU A 1 112 ? 10.987 4.614 11.644 1.00 46.75 112 GLU A N 1
ATOM 865 C CA . GLU A 1 112 ? 11.847 3.826 12.524 1.00 46.75 112 GLU A CA 1
ATOM 866 C C . GLU A 1 112 ? 11.659 2.370 12.113 1.00 46.75 112 GLU A C 1
ATOM 868 O O . GLU A 1 112 ? 10.570 1.794 12.206 1.00 46.75 112 GLU A O 1
ATOM 873 N N . TYR A 1 113 ? 12.736 1.792 11.609 1.00 51.72 113 TYR A N 1
ATOM 874 C CA . TYR A 1 113 ? 12.915 0.356 11.568 1.00 51.72 113 TYR A CA 1
ATOM 875 C C . TYR A 1 113 ? 13.524 -0.042 12.917 1.00 51.72 113 TYR A C 1
ATOM 877 O O . TYR A 1 113 ? 14.470 0.603 13.376 1.00 51.72 113 TYR A O 1
ATOM 885 N N . GLN A 1 114 ? 12.963 -1.039 13.604 1.00 44.25 114 GLN A N 1
ATOM 886 C CA . GLN A 1 114 ? 13.431 -1.404 14.945 1.00 44.25 114 GLN A CA 1
ATOM 887 C C . GLN A 1 114 ? 14.889 -1.891 14.923 1.00 44.25 114 GLN A C 1
ATOM 889 O O . GLN A 1 114 ? 15.194 -2.933 14.346 1.00 44.25 114 GLN A O 1
ATOM 894 N N . ASN A 1 115 ? 15.782 -1.203 15.640 1.00 42.12 115 ASN A N 1
ATOM 895 C CA . ASN A 1 115 ? 17.098 -1.741 15.990 1.00 42.12 115 ASN A CA 1
ATOM 896 C C . ASN A 1 115 ? 16.930 -2.805 17.085 1.00 42.12 115 ASN A C 1
ATOM 898 O O . ASN A 1 115 ? 16.626 -2.463 18.229 1.00 42.12 115 ASN A O 1
ATOM 902 N N . SER A 1 116 ? 17.144 -4.090 16.777 1.00 37.38 116 SER A N 1
ATOM 903 C CA . SER A 1 116 ? 17.240 -5.100 17.835 1.00 37.38 116 SER A CA 1
ATOM 904 C C . SER A 1 116 ? 18.575 -4.925 18.559 1.00 37.38 116 SER A C 1
ATOM 906 O O . SER A 1 116 ? 19.642 -5.191 18.004 1.00 37.38 116 SER A O 1
ATOM 908 N N . LEU A 1 117 ? 18.520 -4.452 19.802 1.00 41.53 117 LEU A N 1
ATOM 909 C CA . LEU A 1 117 ? 19.653 -4.376 20.721 1.00 41.53 117 LEU A CA 1
ATOM 910 C C . LEU A 1 117 ? 20.083 -5.788 21.154 1.00 41.53 117 LEU A C 1
ATOM 912 O O . LEU A 1 117 ? 19.793 -6.238 22.256 1.00 41.53 117 LEU A O 1
ATOM 916 N N . SER A 1 118 ? 20.801 -6.484 20.281 1.00 42.03 118 SER A N 1
ATOM 917 C CA . SER A 1 118 ? 21.617 -7.648 20.629 1.00 42.03 118 SER A CA 1
ATOM 918 C C . SER A 1 118 ? 22.837 -7.696 19.710 1.00 42.03 118 SER A C 1
ATOM 920 O O . SER A 1 118 ? 22.893 -8.424 18.726 1.00 42.03 118 SER A O 1
ATOM 922 N N . SER A 1 119 ? 23.811 -6.841 20.042 1.00 42.78 119 SER A N 1
ATOM 923 C CA . SER A 1 119 ? 25.242 -7.001 19.740 1.00 42.78 119 SER A CA 1
ATOM 924 C C . SER A 1 119 ? 25.595 -7.558 18.355 1.00 42.78 119 SER A C 1
ATOM 926 O O . SER A 1 119 ? 26.264 -8.579 18.238 1.00 42.78 119 SER A O 1
ATOM 928 N N . SER A 1 120 ? 25.143 -6.908 17.292 1.00 40.31 120 SER A N 1
ATOM 929 C CA . SER A 1 120 ? 25.807 -6.868 15.983 1.00 40.31 120 SER A CA 1
ATOM 930 C C . SER A 1 120 ? 24.975 -5.964 15.083 1.00 40.31 120 SER A C 1
ATOM 932 O O . SER A 1 120 ? 23.751 -5.979 15.120 1.00 40.31 120 SER A O 1
ATOM 934 N N . SER A 1 121 ? 25.651 -5.096 14.348 1.00 41.41 121 SER A N 1
ATOM 935 C CA . SER A 1 121 ? 25.136 -3.987 13.545 1.00 41.41 121 SER A CA 1
ATOM 936 C C . SER A 1 121 ? 24.297 -4.439 12.340 1.00 41.41 121 SER A C 1
ATOM 938 O O . SER A 1 121 ? 24.652 -4.208 11.187 1.00 41.41 121 SER A O 1
ATOM 940 N N . ILE A 1 122 ? 23.150 -5.058 12.608 1.00 39.34 122 ILE A N 1
ATOM 941 C CA . ILE A 1 122 ? 22.101 -5.333 11.631 1.00 39.34 122 ILE A CA 1
ATOM 942 C C . ILE A 1 122 ? 20.889 -4.508 12.055 1.00 39.34 122 ILE A C 1
ATOM 944 O O . ILE A 1 122 ? 20.200 -4.834 13.019 1.00 39.34 122 ILE A O 1
ATOM 948 N N . VAL A 1 123 ? 20.642 -3.411 11.338 1.00 42.22 123 VAL A N 1
ATOM 949 C CA . VAL A 1 123 ? 19.378 -2.673 11.436 1.00 42.22 123 VAL A CA 1
ATOM 950 C C . VAL A 1 123 ? 18.274 -3.655 11.050 1.00 42.22 123 VAL A C 1
ATOM 952 O O . VAL A 1 123 ? 18.165 -4.048 9.886 1.00 42.22 123 VAL A O 1
ATOM 955 N N . SER A 1 124 ? 17.492 -4.115 12.025 1.00 37.62 124 SER A N 1
ATOM 956 C CA . SER A 1 124 ? 16.344 -4.969 11.746 1.00 37.62 124 SER A CA 1
ATOM 957 C C . SER A 1 124 ? 15.318 -4.118 10.991 1.00 37.62 124 SER A C 1
ATOM 959 O O . SER A 1 124 ? 14.821 -3.113 11.491 1.00 37.62 124 SER A O 1
ATOM 961 N N . LYS A 1 125 ? 15.018 -4.496 9.745 1.00 50.19 125 LYS A N 1
ATOM 962 C CA . LYS A 1 125 ? 14.068 -3.797 8.863 1.00 50.19 125 LYS A CA 1
ATOM 963 C C . LYS A 1 125 ? 12.612 -4.103 9.236 1.00 50.19 125 LYS A C 1
ATOM 965 O O . LYS A 1 125 ? 11.788 -4.298 8.351 1.00 50.19 125 LYS A O 1
ATOM 970 N N . ILE A 1 126 ? 12.286 -4.221 10.520 1.00 46.94 126 ILE A N 1
ATOM 971 C CA . ILE A 1 126 ? 10.903 -4.423 10.962 1.00 46.94 126 ILE A CA 1
ATOM 972 C C . ILE A 1 126 ? 10.289 -3.034 11.159 1.00 46.94 126 ILE A C 1
ATOM 974 O O . ILE A 1 126 ? 10.826 -2.257 11.956 1.00 46.94 126 ILE A O 1
ATOM 978 N N . PRO A 1 127 ? 9.216 -2.689 10.429 1.00 53.41 127 PRO A N 1
ATOM 979 C CA . PRO A 1 127 ? 8.607 -1.376 10.522 1.00 53.41 127 PRO A CA 1
ATOM 980 C C . PRO A 1 127 ? 8.017 -1.205 11.919 1.00 53.41 127 PRO A C 1
ATOM 982 O O . PRO A 1 127 ? 7.461 -2.148 12.493 1.00 53.41 127 PRO A O 1
ATOM 985 N N . THR A 1 128 ? 8.118 -0.002 12.486 1.00 62.88 128 THR A N 1
ATOM 986 C CA . THR A 1 128 ? 7.341 0.295 13.693 1.00 62.88 128 THR A CA 1
ATOM 987 C C . THR A 1 128 ? 5.863 0.022 13.439 1.00 62.88 128 THR A C 1
ATOM 989 O O . THR A 1 128 ? 5.330 0.284 12.360 1.00 62.88 128 THR A O 1
ATOM 992 N N . LYS A 1 129 ? 5.173 -0.461 14.472 1.00 66.38 129 LYS A N 1
ATOM 993 C CA . LYS A 1 129 ? 3.722 -0.684 14.448 1.00 66.38 129 LYS A CA 1
ATOM 994 C C . LYS A 1 129 ? 2.969 0.569 13.970 1.00 66.38 129 LYS A C 1
ATOM 996 O O . LYS A 1 129 ? 2.026 0.458 13.199 1.00 66.38 129 LYS A O 1
ATOM 1001 N N . ASN A 1 130 ? 3.454 1.759 14.342 1.00 69.69 130 ASN A N 1
ATOM 1002 C CA . ASN A 1 130 ? 2.927 3.045 13.881 1.00 69.69 130 ASN A CA 1
ATOM 1003 C C . ASN A 1 130 ? 2.996 3.224 12.359 1.00 69.69 130 ASN A C 1
ATOM 1005 O O . ASN A 1 130 ? 2.040 3.719 11.768 1.00 69.69 130 ASN A O 1
ATOM 1009 N N . LEU A 1 131 ? 4.094 2.824 11.712 1.00 76.25 131 LEU A N 1
ATOM 1010 C CA . LEU A 1 131 ? 4.236 2.953 10.261 1.00 76.25 131 LEU A CA 1
ATOM 1011 C C . LEU A 1 131 ? 3.199 2.107 9.516 1.00 76.25 131 LEU A C 1
ATOM 1013 O O . LEU A 1 131 ? 2.646 2.558 8.517 1.00 76.25 131 LEU A O 1
ATOM 1017 N N . VAL A 1 132 ? 2.890 0.921 10.042 1.00 81.44 132 VAL A N 1
ATOM 1018 C CA . VAL A 1 132 ? 1.897 0.014 9.459 1.00 81.44 132 VAL A CA 1
ATOM 1019 C C . VAL A 1 132 ? 0.511 0.667 9.439 1.00 81.44 132 VAL A C 1
ATOM 1021 O O . VAL A 1 132 ? -0.084 0.754 8.369 1.00 81.44 132 VAL A O 1
ATOM 1024 N N . TYR A 1 133 ? 0.026 1.225 10.556 1.00 83.44 133 TYR A N 1
ATOM 1025 C CA . TYR A 1 133 ? -1.240 1.979 10.556 1.00 83.44 133 TYR A CA 1
ATOM 1026 C C . TYR A 1 133 ? -1.167 3.209 9.644 1.00 83.44 133 TYR A C 1
ATOM 1028 O O . TYR A 1 133 ? -2.018 3.391 8.782 1.00 83.44 133 TYR A O 1
ATOM 1036 N N . ARG A 1 134 ? -0.110 4.023 9.742 1.00 85.12 134 ARG A N 1
ATOM 1037 C CA . ARG A 1 134 ? 0.032 5.234 8.913 1.00 85.12 134 ARG A CA 1
ATOM 1038 C C . ARG A 1 134 ? -0.009 4.947 7.412 1.00 85.12 134 ARG A C 1
ATOM 1040 O O . ARG A 1 134 ? -0.582 5.726 6.658 1.00 85.12 134 ARG A O 1
ATOM 1047 N N . SER A 1 135 ? 0.552 3.820 6.982 1.00 89.00 135 SER A N 1
ATOM 1048 C CA . SER A 1 135 ? 0.551 3.420 5.573 1.00 89.00 135 SER A CA 1
ATOM 1049 C C . SER A 1 135 ? -0.854 3.169 5.000 1.00 89.00 135 SER A C 1
ATOM 1051 O O . SER A 1 135 ? -1.051 3.293 3.797 1.00 89.00 135 SER A O 1
ATOM 1053 N N . TRP A 1 136 ? -1.844 2.878 5.851 1.00 92.06 136 TRP A N 1
ATOM 1054 C CA . TRP A 1 136 ? -3.236 2.628 5.456 1.00 92.06 136 TRP A CA 1
ATOM 1055 C C . TRP A 1 136 ? -4.180 3.813 5.698 1.00 92.06 136 TRP A C 1
ATOM 1057 O O . TRP A 1 136 ? -5.341 3.758 5.289 1.00 92.06 136 TRP A O 1
ATOM 1067 N N . ALA A 1 137 ? -3.710 4.890 6.333 1.00 91.25 137 ALA A N 1
ATOM 1068 C CA . ALA A 1 137 ? -4.538 6.034 6.719 1.00 91.25 137 ALA A CA 1
ATOM 1069 C C . ALA A 1 137 ? -5.051 6.866 5.528 1.00 91.25 137 ALA A C 1
ATOM 1071 O O . ALA A 1 137 ? -6.098 7.506 5.621 1.00 91.25 137 ALA A O 1
ATOM 1072 N N . ASN A 1 138 ? -4.344 6.864 4.394 1.00 93.44 138 ASN A N 1
ATOM 1073 C CA . ASN A 1 138 ? -4.765 7.606 3.206 1.00 93.44 138 ASN A CA 1
ATOM 1074 C C . ASN A 1 138 ? -5.774 6.793 2.379 1.00 93.44 138 ASN A C 1
ATOM 1076 O O . ASN A 1 138 ? -5.412 5.823 1.719 1.00 93.44 138 ASN A O 1
ATOM 1080 N N . MET A 1 139 ? -7.035 7.233 2.355 1.00 94.00 139 MET A N 1
ATOM 1081 C CA . MET A 1 139 ? -8.124 6.561 1.633 1.00 94.00 139 MET A CA 1
ATOM 1082 C C . MET A 1 139 ? -7.843 6.343 0.141 1.00 94.00 139 MET A C 1
ATOM 1084 O O . MET A 1 139 ? -8.131 5.265 -0.380 1.00 94.00 139 MET A O 1
ATOM 1088 N N . ASN A 1 140 ? -7.287 7.337 -0.555 1.00 94.56 140 ASN A N 1
ATOM 1089 C CA . ASN A 1 140 ? -7.051 7.243 -1.997 1.00 94.56 140 ASN A CA 1
ATOM 1090 C C . ASN A 1 140 ? -5.959 6.217 -2.303 1.00 94.56 140 ASN A C 1
ATOM 1092 O O . ASN A 1 140 ? -6.157 5.336 -3.138 1.00 94.56 140 ASN A O 1
ATOM 1096 N N . VAL A 1 141 ? -4.856 6.275 -1.558 1.00 95.31 141 VAL A N 1
ATOM 1097 C CA . VAL A 1 141 ? -3.727 5.348 -1.705 1.00 95.31 141 VAL A CA 1
ATOM 1098 C C . VAL A 1 141 ? -4.131 3.930 -1.297 1.00 95.31 141 VAL A C 1
ATOM 1100 O O . VAL A 1 141 ? -3.826 2.977 -2.011 1.00 95.31 141 VAL A O 1
ATOM 1103 N N . SER A 1 142 ? -4.874 3.768 -0.201 1.00 95.69 142 SER A N 1
ATOM 1104 C CA . SER A 1 142 ? -5.400 2.468 0.231 1.00 95.69 142 SER A CA 1
ATOM 1105 C C . SER A 1 142 ? -6.365 1.884 -0.805 1.00 95.69 142 SER A C 1
ATOM 1107 O O . SER A 1 142 ? -6.309 0.693 -1.116 1.00 95.69 142 SER A O 1
ATOM 1109 N N . LYS A 1 143 ? -7.217 2.716 -1.415 1.00 96.12 143 LYS A N 1
ATOM 1110 C CA . LYS A 1 143 ? -8.108 2.292 -2.504 1.00 96.12 143 LYS A CA 1
ATOM 1111 C C . LYS A 1 143 ? -7.321 1.899 -3.752 1.00 96.12 143 LYS A C 1
ATOM 1113 O O . LYS A 1 143 ? -7.661 0.904 -4.395 1.00 96.12 143 LYS A O 1
ATOM 1118 N N . LEU A 1 144 ? -6.267 2.642 -4.090 1.00 96.12 144 LEU A N 1
ATOM 1119 C CA . LEU A 1 144 ? -5.352 2.281 -5.167 1.00 96.12 144 LEU A CA 1
ATOM 1120 C C . LEU A 1 144 ? -4.721 0.916 -4.888 1.00 96.12 144 LEU A C 1
ATOM 1122 O O . LEU A 1 144 ? -4.828 0.034 -5.734 1.00 96.12 144 LEU A O 1
ATOM 1126 N N . ALA A 1 145 ? -4.167 0.705 -3.692 1.00 95.44 145 ALA A N 1
ATOM 1127 C CA . ALA A 1 145 ? -3.592 -0.570 -3.272 1.00 95.44 145 ALA A CA 1
ATOM 1128 C C . ALA A 1 145 ? -4.571 -1.738 -3.432 1.00 95.44 145 ALA A C 1
ATOM 1130 O O . ALA A 1 145 ? -4.185 -2.773 -3.974 1.00 95.44 145 ALA A O 1
ATOM 1131 N N . CYS A 1 146 ? -5.835 -1.546 -3.054 1.00 95.19 146 CYS A N 1
ATOM 1132 C CA . CYS A 1 146 ? -6.894 -2.547 -3.175 1.00 95.19 146 CYS A CA 1
ATOM 1133 C C . CYS A 1 146 ? -7.510 -2.685 -4.579 1.00 95.19 146 CYS A C 1
ATOM 1135 O O . CYS A 1 146 ? -8.323 -3.583 -4.801 1.00 95.19 146 CYS A O 1
ATOM 1137 N N . THR A 1 147 ? -7.144 -1.838 -5.546 1.00 94.88 147 THR A N 1
ATOM 1138 C CA . THR A 1 147 ? -7.678 -1.938 -6.911 1.00 94.88 147 THR A CA 1
ATOM 1139 C C . THR A 1 147 ? -7.144 -3.198 -7.594 1.00 94.88 147 THR A C 1
ATOM 1141 O O . THR A 1 147 ? -5.938 -3.447 -7.603 1.00 94.88 147 THR A O 1
ATOM 1144 N N . ARG A 1 148 ? -8.039 -3.979 -8.204 1.00 91.50 148 ARG A N 1
ATOM 1145 C CA . ARG A 1 148 ? -7.701 -5.176 -8.986 1.00 91.50 148 ARG A CA 1
ATOM 1146 C C . ARG A 1 148 ? -7.721 -4.847 -10.479 1.00 91.50 148 ARG A C 1
ATOM 1148 O O . ARG A 1 148 ? -8.675 -4.236 -10.950 1.00 91.50 148 ARG A O 1
ATOM 1155 N N . TYR A 1 149 ? -6.695 -5.267 -11.217 1.00 75.81 149 TYR A N 1
ATOM 1156 C CA . TYR A 1 149 ? -6.615 -5.084 -12.680 1.00 75.81 149 TYR A CA 1
ATOM 1157 C C . TYR A 1 149 ? -6.696 -6.409 -13.454 1.00 75.81 149 TYR A C 1
ATOM 1159 O O . TYR A 1 149 ? -7.110 -6.429 -14.608 1.00 75.81 149 TYR A O 1
ATOM 1167 N N . GLU A 1 150 ? -6.378 -7.526 -12.800 1.00 73.81 150 GLU A N 1
ATOM 1168 C CA . GLU A 1 150 ? -6.498 -8.889 -13.326 1.00 73.81 150 GLU A CA 1
ATOM 1169 C C . GLU A 1 150 ? -7.078 -9.792 -12.239 1.00 73.81 150 GLU A C 1
ATOM 1171 O O . GLU A 1 150 ? -7.037 -9.416 -11.068 1.00 73.81 150 GLU A O 1
ATOM 1176 N N . LYS A 1 151 ? -7.604 -10.963 -12.630 1.00 68.12 151 LYS A N 1
ATOM 1177 C CA . LYS A 1 151 ? -8.554 -11.811 -11.881 1.00 68.12 151 LYS A CA 1
ATOM 1178 C C . LYS A 1 151 ? -8.323 -12.020 -10.377 1.00 68.12 151 LYS A C 1
ATOM 1180 O O . LYS A 1 151 ? -9.288 -12.414 -9.759 1.00 68.12 151 LYS A O 1
ATOM 1185 N N . GLU A 1 152 ? -7.161 -11.740 -9.787 1.00 73.25 152 GLU A N 1
ATOM 1186 C CA . GLU A 1 152 ? -6.971 -11.635 -8.324 1.00 73.25 152 GLU A CA 1
ATOM 1187 C C . GLU A 1 152 ? -5.755 -10.760 -7.906 1.00 73.25 152 GLU A C 1
ATOM 1189 O O . GLU A 1 152 ? -5.361 -10.779 -6.744 1.00 73.25 152 GLU A O 1
ATOM 1194 N N . VAL A 1 153 ? -5.109 -10.003 -8.808 1.00 88.94 153 VAL A N 1
ATOM 1195 C CA . VAL A 1 153 ? -3.857 -9.287 -8.464 1.00 88.94 153 VAL A CA 1
ATOM 1196 C C . VAL A 1 153 ? -4.160 -7.863 -8.010 1.00 88.94 153 VAL A C 1
ATOM 1198 O O . VAL A 1 153 ? -4.685 -7.059 -8.791 1.00 88.94 153 VAL A O 1
ATOM 1201 N N . TYR A 1 154 ? -3.793 -7.538 -6.768 1.00 93.12 154 TYR A N 1
ATOM 1202 C CA . TYR A 1 154 ? -3.910 -6.183 -6.245 1.00 93.12 154 TYR A CA 1
ATOM 1203 C C . TYR A 1 154 ? -2.854 -5.265 -6.847 1.00 93.12 154 TYR A C 1
ATOM 1205 O O . TYR A 1 154 ? -1.741 -5.670 -7.192 1.00 93.12 154 TYR A O 1
ATOM 1213 N N . CYS A 1 155 ? -3.185 -3.984 -6.928 1.00 94.69 155 CYS A N 1
ATOM 1214 C CA . CYS A 1 155 ? -2.268 -2.966 -7.413 1.00 94.69 155 CYS A CA 1
ATOM 1215 C C . CYS A 1 155 ? -0.993 -2.898 -6.565 1.00 94.69 155 CYS A C 1
ATOM 1217 O O . CYS A 1 155 ? 0.101 -2.716 -7.098 1.00 94.69 155 CYS A O 1
ATOM 1219 N N . LEU A 1 156 ? -1.126 -3.107 -5.251 1.00 94.38 156 LEU A N 1
ATOM 1220 C CA . LEU A 1 156 ? 0.011 -3.165 -4.337 1.00 94.38 156 LEU A CA 1
ATOM 1221 C C . LEU A 1 156 ? 0.953 -4.344 -4.635 1.00 94.38 156 LEU A C 1
ATOM 1223 O O . LEU A 1 156 ? 2.168 -4.170 -4.605 1.00 94.38 156 LEU A O 1
ATOM 1227 N N . ASP A 1 157 ? 0.423 -5.514 -5.009 1.00 92.44 157 ASP A N 1
ATOM 1228 C CA . ASP A 1 157 ? 1.247 -6.679 -5.366 1.00 92.44 157 ASP A CA 1
ATOM 1229 C C . ASP A 1 157 ? 2.112 -6.399 -6.601 1.00 92.44 157 ASP A C 1
ATOM 1231 O O . ASP A 1 157 ? 3.255 -6.853 -6.692 1.00 92.44 157 ASP A O 1
ATOM 1235 N N . ARG A 1 158 ? 1.589 -5.620 -7.560 1.00 92.88 158 ARG A N 1
ATOM 1236 C CA . ARG A 1 158 ? 2.362 -5.158 -8.725 1.00 92.88 158 ARG A CA 1
ATOM 1237 C C . ARG A 1 158 ? 3.516 -4.258 -8.298 1.00 92.88 158 ARG A C 1
ATOM 1239 O O . ARG A 1 158 ? 4.627 -4.452 -8.785 1.00 92.88 158 ARG A O 1
ATOM 1246 N N . LEU A 1 159 ? 3.281 -3.345 -7.357 1.00 94.75 159 LEU A N 1
ATOM 1247 C CA . LEU A 1 159 ? 4.329 -2.478 -6.825 1.00 94.75 159 LEU A CA 1
ATOM 1248 C C . LEU A 1 159 ? 5.405 -3.285 -6.085 1.00 94.75 159 LEU A C 1
ATOM 1250 O O . LEU A 1 159 ? 6.595 -3.053 -6.295 1.00 94.75 159 LEU A O 1
ATOM 1254 N N . PHE A 1 160 ? 5.017 -4.285 -5.287 1.00 92.81 160 PHE A N 1
ATOM 1255 C CA . PHE A 1 160 ? 5.973 -5.172 -4.616 1.00 92.81 160 PHE A CA 1
ATOM 1256 C C . PHE A 1 160 ? 6.844 -5.962 -5.597 1.00 92.81 160 PHE A C 1
ATOM 1258 O O . PHE A 1 160 ? 8.025 -6.167 -5.323 1.00 92.81 160 PHE A O 1
ATOM 1265 N N . ARG A 1 161 ? 6.323 -6.346 -6.769 1.00 93.31 161 ARG A N 1
ATOM 1266 C CA . ARG A 1 161 ? 7.132 -6.984 -7.824 1.00 93.31 161 ARG A CA 1
ATOM 1267 C C . ARG A 1 161 ? 8.204 -6.058 -8.393 1.00 93.31 161 ARG A C 1
ATOM 1269 O O . ARG A 1 161 ? 9.271 -6.535 -8.759 1.00 93.31 161 ARG A O 1
ATOM 1276 N N . VAL A 1 162 ? 7.994 -4.740 -8.404 1.00 95.50 162 VAL A N 1
ATOM 1277 C CA . VAL A 1 162 ? 9.025 -3.797 -8.879 1.00 95.50 162 VAL A CA 1
ATOM 1278 C C . VAL A 1 162 ? 10.289 -3.866 -8.026 1.00 95.50 162 VAL A C 1
ATOM 1280 O O . VAL A 1 162 ? 11.386 -3.643 -8.537 1.00 95.50 162 VAL A O 1
ATOM 1283 N N . GLN A 1 163 ? 10.174 -4.247 -6.751 1.00 94.12 163 GLN A N 1
ATOM 1284 C CA . GLN A 1 163 ? 11.332 -4.409 -5.880 1.00 94.12 163 GLN A CA 1
ATOM 1285 C C . GLN A 1 163 ? 12.364 -5.398 -6.433 1.00 94.12 163 GLN A C 1
ATOM 1287 O O . GLN A 1 163 ? 13.561 -5.143 -6.279 1.00 94.12 163 GLN A O 1
ATOM 1292 N N . SER A 1 164 ? 11.954 -6.503 -7.070 1.00 93.75 164 SER A N 1
ATOM 1293 C CA . SER A 1 164 ? 12.926 -7.448 -7.634 1.00 93.75 164 SER A CA 1
ATOM 1294 C C . SER A 1 164 ? 13.689 -6.824 -8.799 1.00 93.75 164 SER A C 1
ATOM 1296 O O . SER A 1 164 ? 14.911 -6.916 -8.825 1.00 93.75 164 SER A O 1
ATOM 1298 N N . PHE A 1 165 ? 13.005 -6.101 -9.694 1.00 96.38 165 PHE A N 1
ATOM 1299 C CA . PHE A 1 165 ? 13.652 -5.400 -10.811 1.00 96.38 165 PHE A CA 1
ATOM 1300 C C . PHE A 1 165 ? 14.577 -4.284 -10.331 1.00 96.38 165 PHE A C 1
ATOM 1302 O O . PHE A 1 165 ? 15.707 -4.172 -10.802 1.00 96.38 165 PHE A O 1
ATOM 1309 N N . TYR A 1 166 ? 14.133 -3.501 -9.345 1.00 95.81 166 TYR A N 1
ATOM 1310 C CA . TYR A 1 166 ? 14.973 -2.500 -8.702 1.00 95.81 166 TYR A CA 1
ATOM 1311 C C . TYR A 1 166 ? 16.241 -3.141 -8.129 1.00 95.81 166 TYR A C 1
ATOM 1313 O O . TYR A 1 166 ? 17.341 -2.725 -8.483 1.00 95.81 166 TYR A O 1
ATOM 1321 N N . SER A 1 167 ? 16.104 -4.202 -7.330 1.00 93.56 167 SER A N 1
ATOM 1322 C CA . SER A 1 167 ? 17.245 -4.897 -6.717 1.00 93.56 167 SER A CA 1
ATOM 1323 C C . SER A 1 167 ? 18.218 -5.448 -7.766 1.00 93.56 167 SER A C 1
ATOM 1325 O O . SER A 1 167 ? 19.425 -5.275 -7.627 1.00 93.56 167 SER A O 1
ATOM 1327 N N . SER A 1 168 ? 17.707 -6.049 -8.846 1.00 94.00 168 SER A N 1
ATOM 1328 C CA . SER A 1 168 ? 18.518 -6.525 -9.975 1.00 94.00 168 SER A CA 1
ATOM 1329 C C . SER A 1 168 ? 19.255 -5.384 -10.685 1.00 94.00 168 SER A C 1
ATOM 1331 O O . SER A 1 168 ? 20.441 -5.509 -10.993 1.00 94.00 168 SER A O 1
ATOM 1333 N N . SER A 1 169 ? 18.596 -4.239 -10.887 1.00 94.12 169 SER A N 1
ATOM 1334 C CA . SER A 1 169 ? 19.222 -3.065 -11.507 1.00 94.12 169 SER A CA 1
ATOM 1335 C C . SER A 1 169 ? 20.367 -2.494 -10.661 1.00 94.12 169 SER A C 1
ATOM 1337 O O . SER A 1 169 ? 21.374 -2.053 -11.212 1.00 94.12 169 SER A O 1
ATOM 1339 N N . GLN A 1 170 ? 20.264 -2.563 -9.325 1.00 93.12 170 GLN A N 1
ATOM 1340 C CA . GLN A 1 170 ? 21.314 -2.087 -8.414 1.00 93.12 170 GLN A CA 1
ATOM 1341 C C . GLN A 1 170 ? 22.615 -2.895 -8.528 1.00 93.12 170 GLN A C 1
ATOM 1343 O O . GLN A 1 170 ? 23.681 -2.380 -8.205 1.00 93.12 170 GLN A O 1
ATOM 1348 N N . VAL A 1 171 ? 22.547 -4.139 -9.016 1.00 94.06 171 VAL A N 1
ATOM 1349 C CA . VAL A 1 171 ? 23.721 -4.995 -9.265 1.00 94.06 171 VAL A CA 1
ATOM 1350 C C . VAL A 1 171 ? 24.107 -5.061 -10.749 1.00 94.06 171 VAL A C 1
ATOM 1352 O O . VAL A 1 171 ? 24.861 -5.941 -11.154 1.00 94.06 171 VAL A O 1
ATOM 1355 N N . GLY A 1 172 ? 23.599 -4.134 -11.570 1.00 92.12 172 GLY A N 1
ATOM 1356 C CA . GLY A 1 172 ? 23.965 -3.998 -12.983 1.00 92.12 172 GLY A CA 1
ATOM 1357 C C . GLY A 1 172 ? 23.273 -4.981 -13.931 1.00 92.12 172 GLY A C 1
ATOM 1358 O O . GLY A 1 172 ? 23.691 -5.101 -15.080 1.00 92.12 172 GLY A O 1
ATOM 1359 N N . THR A 1 173 ? 22.228 -5.683 -13.481 1.00 94.44 173 THR A N 1
ATOM 1360 C CA . THR A 1 173 ? 21.418 -6.525 -14.374 1.00 94.44 173 THR A CA 1
ATOM 1361 C C . THR A 1 173 ? 20.520 -5.643 -15.237 1.00 94.44 173 THR A C 1
ATOM 1363 O O . THR A 1 173 ? 19.834 -4.763 -14.712 1.00 94.44 173 THR A O 1
ATOM 1366 N N . ASP A 1 174 ? 20.504 -5.891 -16.548 1.00 93.06 174 ASP A N 1
ATOM 1367 C CA . ASP A 1 174 ? 19.561 -5.231 -17.449 1.00 93.06 174 ASP A CA 1
ATOM 1368 C C . ASP A 1 174 ? 18.132 -5.729 -17.189 1.00 93.06 174 ASP A C 1
ATOM 1370 O O . ASP A 1 174 ? 17.877 -6.929 -17.102 1.00 93.06 174 ASP A O 1
ATOM 1374 N N . VAL A 1 175 ? 17.209 -4.783 -17.049 1.00 93.81 175 VAL A N 1
ATOM 1375 C CA . VAL A 1 175 ? 15.780 -5.004 -16.778 1.00 93.81 175 VAL A CA 1
ATOM 1376 C C . VAL A 1 175 ? 14.897 -4.329 -17.831 1.00 93.81 175 VAL A C 1
ATOM 1378 O O . VAL A 1 175 ? 13.692 -4.185 -17.635 1.00 93.81 175 VAL A O 1
ATOM 1381 N N . SER A 1 176 ? 15.486 -3.904 -18.954 1.00 91.62 176 SER A N 1
ATOM 1382 C CA . SER A 1 176 ? 14.795 -3.244 -20.068 1.00 91.62 176 SER A CA 1
ATOM 1383 C C . SER A 1 176 ? 13.678 -4.098 -20.681 1.00 91.62 176 SER A C 1
ATOM 1385 O O . SER A 1 176 ? 12.664 -3.572 -21.136 1.00 91.62 176 SER A O 1
ATOM 1387 N N . ASN A 1 177 ? 13.812 -5.423 -20.625 1.00 94.06 177 ASN A N 1
ATOM 1388 C CA . ASN A 1 177 ? 12.794 -6.389 -21.039 1.00 94.06 177 ASN A CA 1
ATOM 1389 C C . ASN A 1 177 ? 11.573 -6.455 -20.098 1.00 94.06 177 ASN A C 1
ATOM 1391 O O . ASN A 1 177 ? 10.575 -7.072 -20.458 1.00 94.06 177 ASN A O 1
ATOM 1395 N N . HIS A 1 178 ? 11.631 -5.826 -18.920 1.00 95.44 178 HIS A N 1
ATOM 1396 C CA . HIS A 1 178 ? 10.539 -5.767 -17.941 1.00 95.44 178 HIS A CA 1
ATOM 1397 C C . HIS A 1 178 ? 9.882 -4.381 -17.855 1.00 95.44 178 HIS A C 1
ATOM 1399 O O . HIS A 1 178 ? 9.115 -4.120 -16.925 1.00 95.44 178 HIS A O 1
ATOM 1405 N N . THR A 1 179 ? 10.146 -3.483 -18.812 1.00 95.44 179 THR A N 1
ATOM 1406 C CA . THR A 1 179 ? 9.583 -2.122 -18.814 1.00 95.44 179 THR A CA 1
ATOM 1407 C C . THR A 1 179 ? 8.058 -2.115 -18.699 1.00 95.44 179 THR A C 1
ATOM 1409 O O . THR A 1 179 ? 7.528 -1.298 -17.954 1.00 95.44 179 THR A O 1
ATOM 1412 N N . ASP A 1 180 ? 7.339 -3.050 -19.328 1.00 94.69 180 ASP A N 1
ATOM 1413 C CA . ASP A 1 180 ? 5.871 -3.119 -19.229 1.00 94.69 180 ASP A CA 1
ATOM 1414 C C . ASP A 1 180 ? 5.382 -3.432 -17.804 1.00 94.69 180 ASP A C 1
ATOM 1416 O O . ASP A 1 180 ? 4.386 -2.872 -17.338 1.00 94.69 180 ASP A O 1
ATOM 1420 N N . GLU A 1 181 ? 6.104 -4.284 -17.071 1.00 94.44 181 GLU A N 1
ATOM 1421 C CA . GLU A 1 181 ? 5.790 -4.606 -15.677 1.00 94.44 181 GLU A CA 1
ATOM 1422 C C . GLU A 1 181 ? 6.147 -3.447 -14.741 1.00 94.44 181 GLU A C 1
ATOM 1424 O O . GLU A 1 181 ? 5.369 -3.110 -13.846 1.00 94.44 181 GLU A O 1
ATOM 1429 N N . ILE A 1 182 ? 7.299 -2.805 -14.961 1.00 97.06 182 ILE A N 1
ATOM 1430 C CA . ILE A 1 182 ? 7.761 -1.652 -14.174 1.00 97.06 182 ILE A CA 1
ATOM 1431 C C . ILE A 1 182 ? 6.819 -0.462 -14.388 1.00 97.06 182 ILE A C 1
ATOM 1433 O O . ILE A 1 182 ? 6.373 0.162 -13.424 1.00 97.06 182 ILE A O 1
ATOM 1437 N N . CYS A 1 183 ? 6.450 -0.194 -15.639 1.00 97.00 183 CYS A N 1
ATOM 1438 C CA . CYS A 1 183 ? 5.619 0.930 -16.057 1.00 97.00 183 CYS A CA 1
ATOM 1439 C C . CYS A 1 183 ? 4.122 0.630 -16.078 1.00 97.00 183 CYS A C 1
ATOM 1441 O O . CYS A 1 183 ? 3.350 1.438 -16.610 1.00 97.00 183 CYS A O 1
ATOM 1443 N N . HIS A 1 184 ? 3.706 -0.480 -15.465 1.00 95.69 184 HIS A N 1
ATOM 1444 C CA . HIS A 1 184 ? 2.304 -0.819 -15.291 1.00 95.69 184 HIS A CA 1
ATOM 1445 C C . HIS A 1 184 ? 1.535 0.340 -14.635 1.00 95.69 184 HIS A C 1
ATOM 1447 O O . HIS A 1 184 ? 2.039 1.018 -13.732 1.00 95.69 184 HIS A O 1
ATOM 1453 N N . THR A 1 185 ? 0.280 0.538 -15.049 1.00 95.44 185 THR A N 1
ATOM 1454 C CA . THR A 1 185 ? -0.582 1.648 -14.605 1.00 95.44 185 THR A CA 1
ATOM 1455 C C . THR A 1 185 ? -0.634 1.787 -13.083 1.00 95.44 185 THR A C 1
ATOM 1457 O O . THR A 1 185 ? -0.610 2.899 -12.567 1.00 95.44 185 THR A O 1
ATOM 1460 N N . CYS A 1 186 ? -0.628 0.669 -12.354 1.00 94.94 186 CYS A N 1
ATOM 1461 C CA . CYS A 1 186 ? -0.536 0.662 -10.892 1.00 94.94 186 CYS A CA 1
ATOM 1462 C C . CYS A 1 186 ? 0.664 1.426 -10.338 1.00 94.94 186 CYS A C 1
ATOM 1464 O O . CYS A 1 186 ? 0.503 2.308 -9.500 1.00 94.94 186 CYS A O 1
ATOM 1466 N N . ASN A 1 187 ? 1.860 1.105 -10.825 1.00 96.31 187 ASN A N 1
ATOM 1467 C CA . ASN A 1 187 ? 3.107 1.664 -10.315 1.00 96.31 187 ASN A CA 1
ATOM 1468 C C . ASN A 1 187 ? 3.186 3.160 -10.626 1.00 96.31 187 ASN A C 1
ATOM 1470 O O . ASN A 1 187 ? 3.550 3.958 -9.766 1.00 96.31 187 ASN A O 1
ATOM 1474 N N . LYS A 1 188 ? 2.753 3.545 -11.834 1.00 97.06 188 LYS A N 1
ATOM 1475 C CA . LYS A 1 188 ? 2.625 4.951 -12.235 1.00 97.06 188 LYS A CA 1
ATOM 1476 C C . LYS A 1 188 ? 1.675 5.719 -11.319 1.00 97.06 188 LYS A C 1
ATOM 1478 O O . LYS A 1 188 ? 2.036 6.793 -10.851 1.00 97.06 188 LYS A O 1
ATOM 1483 N N . ARG A 1 189 ? 0.501 5.155 -11.016 1.00 96.56 189 ARG A N 1
ATOM 1484 C CA . ARG A 1 189 ? -0.471 5.786 -10.114 1.00 96.56 189 ARG A CA 1
ATOM 1485 C C . ARG A 1 189 ? 0.057 5.918 -8.693 1.00 96.56 189 ARG A C 1
ATOM 1487 O O . ARG A 1 189 ? -0.123 6.970 -8.103 1.00 96.56 189 ARG A O 1
ATOM 1494 N N . PHE A 1 190 ? 0.775 4.924 -8.168 1.00 96.69 190 PHE A N 1
ATOM 1495 C CA . PHE A 1 190 ? 1.416 5.059 -6.856 1.00 96.69 190 PHE A CA 1
ATOM 1496 C C . PHE A 1 190 ? 2.414 6.216 -6.834 1.00 96.69 190 PHE A C 1
ATOM 1498 O O . PHE A 1 190 ? 2.380 7.030 -5.922 1.00 96.69 190 PHE A O 1
ATOM 1505 N N . VAL A 1 191 ? 3.249 6.333 -7.867 1.00 96.44 191 VAL A N 1
ATOM 1506 C CA . VAL A 1 191 ? 4.206 7.438 -8.016 1.00 96.44 191 VAL A CA 1
ATOM 1507 C C . VAL A 1 191 ? 3.527 8.813 -8.094 1.00 96.44 191 VAL A C 1
ATOM 1509 O O . VAL A 1 191 ? 4.125 9.802 -7.674 1.00 96.44 191 VAL A O 1
ATOM 1512 N N . GLN A 1 192 ? 2.316 8.882 -8.647 1.00 95.38 192 GLN A N 1
ATOM 1513 C CA . GLN A 1 192 ? 1.554 10.121 -8.826 1.00 95.38 192 GLN A CA 1
ATOM 1514 C C . GLN A 1 192 ? 0.689 10.495 -7.614 1.00 95.38 192 GLN A C 1
ATOM 1516 O O . GLN A 1 192 ? 0.518 11.677 -7.344 1.00 95.38 192 GLN A O 1
ATOM 1521 N N . GLU A 1 193 ? 0.107 9.511 -6.926 1.00 94.00 193 GLU A N 1
ATOM 1522 C CA . GLU A 1 193 ? -0.893 9.717 -5.865 1.00 94.00 193 GLU A CA 1
ATOM 1523 C C . GLU A 1 193 ? -0.296 9.709 -4.454 1.00 94.00 193 GLU A C 1
ATOM 1525 O O . GLU A 1 193 ? -0.972 10.109 -3.505 1.00 94.00 193 GLU A O 1
ATOM 1530 N N . LEU A 1 194 ? 0.942 9.236 -4.295 1.00 92.31 194 LEU A N 1
ATOM 1531 C CA . LEU A 1 194 ? 1.605 9.146 -3.002 1.00 92.31 194 LEU A CA 1
ATOM 1532 C C . LEU A 1 194 ? 2.756 10.153 -2.898 1.00 92.31 194 LEU A C 1
ATOM 1534 O O . LEU A 1 194 ? 3.802 9.984 -3.525 1.00 92.31 194 LEU A O 1
ATOM 1538 N N . ASP A 1 195 ? 2.571 11.159 -2.043 1.00 88.19 195 ASP A N 1
ATOM 1539 C CA . ASP A 1 195 ? 3.566 12.213 -1.806 1.00 88.19 195 ASP A CA 1
ATOM 1540 C C . ASP A 1 195 ? 4.834 11.687 -1.115 1.00 88.19 195 ASP A C 1
ATOM 1542 O O . ASP A 1 195 ? 5.951 12.047 -1.488 1.00 88.19 195 ASP A O 1
ATOM 1546 N N . ASP A 1 196 ? 4.666 10.811 -0.116 1.00 90.44 196 ASP A N 1
ATOM 1547 C CA . ASP A 1 196 ? 5.769 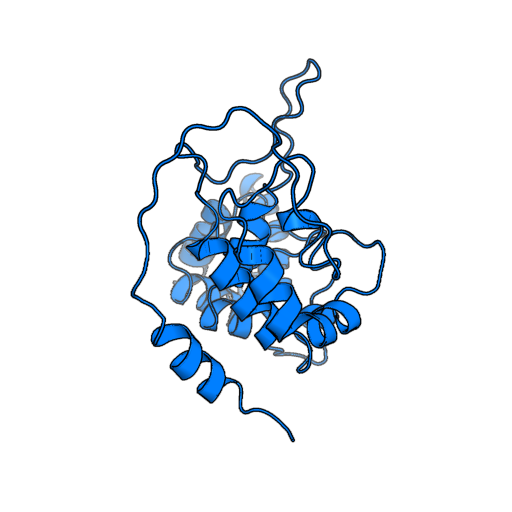10.162 0.597 1.00 90.44 196 ASP A CA 1
ATOM 1548 C C . ASP A 1 196 ? 5.803 8.658 0.280 1.00 90.44 196 ASP A C 1
ATOM 1550 O O . ASP A 1 196 ? 4.988 7.903 0.821 1.00 90.44 196 ASP A O 1
ATOM 1554 N N . PRO A 1 197 ? 6.773 8.181 -0.527 1.00 89.69 197 PRO A N 1
ATOM 1555 C CA . PRO A 1 197 ? 6.937 6.762 -0.842 1.00 89.69 197 PRO A CA 1
ATOM 1556 C C . PRO A 1 197 ? 7.024 5.857 0.392 1.00 89.69 197 PRO A C 1
ATOM 1558 O O . PRO A 1 197 ? 6.696 4.675 0.328 1.00 89.69 197 PRO A O 1
ATOM 1561 N N . LYS A 1 198 ? 7.461 6.379 1.543 1.00 88.31 198 LYS A N 1
ATOM 1562 C CA . LYS A 1 198 ? 7.559 5.602 2.787 1.00 88.31 198 LYS A CA 1
ATOM 1563 C C . LYS A 1 198 ? 6.197 5.217 3.365 1.00 88.31 198 LYS A C 1
ATOM 1565 O O . LYS A 1 198 ? 6.147 4.342 4.223 1.00 88.31 198 LYS A O 1
ATOM 1570 N N . LEU A 1 199 ? 5.118 5.847 2.903 1.00 89.56 199 LEU A N 1
ATOM 1571 C CA . LEU A 1 199 ? 3.743 5.583 3.322 1.00 89.56 199 LEU A CA 1
ATOM 1572 C C . LEU A 1 199 ? 2.984 4.675 2.343 1.00 89.56 199 LEU A C 1
ATOM 1574 O O . LEU A 1 199 ? 1.758 4.636 2.378 1.00 89.56 199 LEU A O 1
ATOM 1578 N N . VAL A 1 200 ? 3.685 3.930 1.478 1.00 92.12 200 VAL A N 1
ATOM 1579 C CA . VAL A 1 200 ? 3.062 2.850 0.697 1.00 92.12 200 VAL A CA 1
ATOM 1580 C C . VAL A 1 200 ? 2.394 1.861 1.660 1.00 92.12 200 VAL A C 1
ATOM 1582 O O . VAL A 1 200 ? 3.081 1.416 2.583 1.00 92.12 200 VAL A O 1
ATOM 1585 N N . PRO A 1 201 ? 1.116 1.480 1.442 1.00 92.75 201 PRO A N 1
ATOM 1586 C CA . PRO A 1 201 ? 0.408 0.516 2.275 1.00 92.75 201 PRO A CA 1
ATOM 1587 C C . PRO A 1 201 ? 1.239 -0.739 2.534 1.00 92.75 201 PRO A C 1
ATOM 1589 O O . PRO A 1 201 ? 1.742 -1.375 1.606 1.00 92.75 201 PRO A O 1
ATOM 1592 N N . MET A 1 202 ? 1.406 -1.077 3.808 1.00 86.62 202 MET A N 1
ATOM 1593 C CA . MET A 1 202 ? 2.214 -2.209 4.247 1.00 86.62 202 MET A CA 1
ATOM 1594 C C . MET A 1 202 ? 1.320 -3.350 4.716 1.00 86.62 202 MET A C 1
ATOM 1596 O O . MET A 1 202 ? 0.404 -3.153 5.514 1.00 86.62 202 MET A O 1
ATOM 1600 N N . VAL A 1 203 ? 1.631 -4.564 4.280 1.00 82.56 203 VAL A N 1
ATOM 1601 C CA . VAL A 1 203 ? 1.098 -5.795 4.877 1.00 82.56 203 VAL A CA 1
ATOM 1602 C C . VAL A 1 203 ? 2.246 -6.489 5.595 1.00 82.56 203 VAL A C 1
ATOM 1604 O O . VAL A 1 203 ? 3.380 -6.425 5.133 1.00 82.56 203 VAL A O 1
ATOM 1607 N N . TYR A 1 204 ? 2.005 -7.138 6.733 1.00 69.94 204 TYR A N 1
ATOM 1608 C CA . TYR A 1 204 ? 3.103 -7.560 7.616 1.00 69.94 204 TYR A CA 1
ATOM 1609 C C . TYR A 1 204 ? 4.195 -8.415 6.937 1.00 69.94 204 TYR A C 1
ATOM 1611 O O . TYR A 1 204 ? 5.368 -8.313 7.287 1.00 69.94 204 TYR A O 1
ATOM 1619 N N . ILE A 1 205 ? 3.829 -9.233 5.945 1.00 67.56 205 ILE A N 1
ATOM 1620 C CA . ILE A 1 205 ? 4.762 -10.110 5.214 1.00 67.56 205 ILE A CA 1
ATOM 1621 C C . ILE A 1 205 ? 5.395 -9.410 3.995 1.00 67.56 205 ILE A C 1
ATOM 1623 O O . ILE A 1 205 ? 6.479 -9.799 3.559 1.00 67.56 205 ILE A O 1
ATOM 1627 N N . HIS A 1 206 ? 4.762 -8.367 3.451 1.00 75.00 206 HIS A N 1
ATOM 1628 C CA . HIS A 1 206 ? 5.236 -7.675 2.253 1.00 75.00 206 HIS A CA 1
ATOM 1629 C C . HIS A 1 206 ? 5.401 -6.176 2.495 1.00 75.00 206 HIS A C 1
ATOM 1631 O O . HIS A 1 206 ? 4.446 -5.433 2.717 1.00 75.00 206 HIS A O 1
ATOM 1637 N N . GLN A 1 207 ? 6.653 -5.741 2.386 1.00 80.12 207 GLN A N 1
ATOM 1638 C CA . GLN A 1 207 ? 7.058 -4.350 2.498 1.00 80.12 207 GLN A CA 1
ATOM 1639 C C . GLN A 1 207 ? 8.106 -4.015 1.439 1.00 80.12 207 GLN A C 1
ATOM 1641 O O . GLN A 1 207 ? 8.892 -4.875 1.025 1.00 80.12 207 GLN A O 1
ATOM 1646 N N . LEU A 1 208 ? 8.139 -2.743 1.046 1.00 86.19 208 LEU A N 1
ATOM 1647 C CA . LEU A 1 208 ? 9.216 -2.215 0.222 1.00 86.19 208 LEU A CA 1
ATOM 1648 C C . LEU A 1 208 ? 10.449 -1.954 1.094 1.00 86.19 208 LEU A C 1
ATOM 1650 O O . LEU A 1 208 ? 10.384 -1.230 2.081 1.00 86.19 208 LEU A O 1
ATOM 1654 N N . VAL A 1 209 ? 11.581 -2.534 0.711 1.00 85.50 209 VAL A N 1
ATOM 1655 C CA . VAL A 1 209 ? 12.874 -2.413 1.394 1.00 85.50 209 VAL A CA 1
ATOM 1656 C C . VAL A 1 209 ? 13.474 -1.018 1.213 1.00 85.50 209 VAL A C 1
ATOM 1658 O O . VAL A 1 209 ? 14.136 -0.513 2.116 1.00 85.50 209 VAL A O 1
ATOM 1661 N N . ASP A 1 210 ? 13.252 -0.413 0.048 1.00 88.31 210 ASP A N 1
ATOM 1662 C CA . ASP A 1 210 ? 13.692 0.939 -0.292 1.00 88.31 210 ASP A CA 1
ATOM 1663 C C . ASP A 1 210 ? 12.608 1.640 -1.126 1.00 88.31 210 ASP A C 1
ATOM 1665 O O . ASP A 1 210 ? 12.711 1.730 -2.352 1.00 88.31 210 ASP A O 1
ATOM 1669 N N . PRO A 1 211 ? 11.515 2.096 -0.490 1.00 91.25 211 PRO A N 1
ATOM 1670 C CA . PRO A 1 211 ? 10.396 2.686 -1.214 1.00 91.25 211 PRO A CA 1
ATOM 1671 C C . PRO A 1 211 ? 10.798 3.936 -2.007 1.00 91.25 211 PRO A C 1
ATOM 1673 O O . PRO A 1 211 ? 10.299 4.150 -3.108 1.00 91.25 211 PRO A O 1
ATOM 1676 N N . VAL A 1 212 ? 11.729 4.745 -1.486 1.00 93.56 212 VAL A N 1
ATOM 1677 C CA . VAL A 1 212 ? 12.193 5.967 -2.161 1.00 93.56 212 VAL A CA 1
ATOM 1678 C C . VAL A 1 212 ? 12.993 5.616 -3.415 1.00 93.56 212 VAL A C 1
ATOM 1680 O O . VAL A 1 212 ? 12.715 6.159 -4.487 1.00 93.56 212 VAL A O 1
ATOM 1683 N N . GLY A 1 213 ? 13.950 4.689 -3.312 1.00 93.81 213 GLY A N 1
ATOM 1684 C CA . GLY A 1 213 ? 14.722 4.212 -4.458 1.00 93.81 213 GLY A CA 1
ATOM 1685 C C . GLY A 1 213 ? 13.842 3.561 -5.522 1.00 93.81 213 GLY A C 1
ATOM 1686 O O . GLY A 1 213 ? 13.973 3.881 -6.702 1.00 93.81 213 GLY A O 1
ATOM 1687 N N . ILE A 1 214 ? 12.872 2.741 -5.110 1.00 96.44 214 ILE A N 1
ATOM 1688 C CA . ILE A 1 214 ? 11.915 2.087 -6.014 1.00 96.44 214 ILE A CA 1
ATOM 1689 C C . ILE A 1 214 ? 11.043 3.114 -6.745 1.00 96.44 214 ILE A C 1
ATOM 1691 O O . ILE A 1 214 ? 10.869 3.014 -7.959 1.00 96.44 214 ILE A O 1
ATOM 1695 N N . PHE A 1 215 ? 10.535 4.139 -6.057 1.00 97.38 215 PHE A N 1
ATOM 1696 C CA . PHE A 1 215 ? 9.739 5.189 -6.701 1.00 97.38 215 PHE A CA 1
ATOM 1697 C C . PHE A 1 215 ? 10.572 6.005 -7.689 1.00 97.38 215 PHE A C 1
ATOM 1699 O O . PHE A 1 215 ? 10.104 6.296 -8.787 1.00 97.38 215 PHE A O 1
ATOM 1706 N N . ASN A 1 216 ? 11.815 6.341 -7.340 1.00 97.38 216 ASN A N 1
ATOM 1707 C CA . ASN A 1 216 ? 12.728 7.030 -8.251 1.00 97.38 216 ASN A CA 1
ATOM 1708 C C . ASN A 1 216 ? 13.090 6.165 -9.465 1.00 97.38 216 ASN A C 1
ATOM 1710 O O . ASN A 1 216 ? 13.186 6.680 -10.578 1.00 97.38 216 ASN A O 1
ATOM 1714 N N . PHE A 1 217 ? 13.245 4.857 -9.267 1.00 97.25 217 PHE A N 1
ATOM 1715 C CA . PHE A 1 217 ? 13.454 3.894 -10.342 1.00 97.25 217 PHE A CA 1
ATOM 1716 C C . PHE A 1 217 ? 12.256 3.852 -11.300 1.00 97.25 217 PHE A C 1
ATOM 1718 O O . PHE A 1 217 ? 12.449 3.977 -12.505 1.00 97.25 217 PHE A O 1
ATOM 1725 N N . ILE A 1 218 ? 11.022 3.787 -10.787 1.00 97.88 218 ILE A N 1
ATOM 1726 C CA . ILE A 1 218 ? 9.808 3.864 -11.620 1.00 97.88 218 ILE A CA 1
ATOM 1727 C C . ILE A 1 218 ? 9.737 5.211 -12.349 1.00 97.88 218 ILE A C 1
ATOM 1729 O O . ILE A 1 218 ? 9.476 5.230 -13.549 1.00 97.88 218 ILE A O 1
ATOM 1733 N N . LYS A 1 219 ? 10.005 6.332 -11.661 1.00 97.38 219 LYS A N 1
ATOM 1734 C CA . LYS A 1 219 ? 10.034 7.672 -12.274 1.00 97.38 219 LYS A CA 1
ATOM 1735 C C . LYS A 1 219 ? 10.981 7.706 -13.469 1.00 97.38 219 LYS A C 1
ATOM 1737 O O . LYS A 1 219 ? 10.546 8.029 -14.561 1.00 97.38 219 LYS A O 1
ATOM 1742 N N . LYS A 1 220 ? 12.236 7.292 -13.276 1.00 96.44 220 LYS A N 1
ATOM 1743 C CA . LYS A 1 220 ? 13.267 7.288 -14.323 1.00 96.44 220 LYS A CA 1
ATOM 1744 C C . LYS A 1 220 ? 12.916 6.393 -15.515 1.00 96.44 220 LYS A C 1
ATOM 1746 O O . LYS A 1 220 ? 13.282 6.714 -16.639 1.00 96.44 220 LYS A O 1
ATOM 1751 N N . THR A 1 221 ? 12.279 5.253 -15.269 1.00 95.94 221 THR A N 1
ATOM 1752 C CA . THR A 1 221 ? 11.974 4.276 -16.323 1.00 95.94 221 THR A CA 1
ATOM 1753 C C . THR A 1 221 ? 10.705 4.636 -17.103 1.00 95.94 221 THR A C 1
ATOM 1755 O O . THR A 1 221 ? 10.574 4.246 -18.259 1.00 95.94 221 THR A O 1
ATOM 1758 N N . CYS A 1 222 ? 9.763 5.364 -16.493 1.00 97.00 222 CYS A N 1
ATOM 1759 C CA . CYS A 1 222 ? 8.385 5.441 -16.983 1.00 97.00 222 CYS A CA 1
ATOM 1760 C C . CYS A 1 222 ? 7.831 6.850 -17.245 1.00 97.00 222 CYS A C 1
ATOM 1762 O O . CYS A 1 222 ? 6.703 6.935 -17.747 1.00 97.00 222 CYS A O 1
ATOM 1764 N N . PHE A 1 223 ? 8.560 7.907 -16.874 1.00 94.81 223 PHE A N 1
ATOM 1765 C CA . PHE A 1 223 ? 8.179 9.320 -16.994 1.00 94.81 223 PHE A CA 1
ATOM 1766 C C . PHE A 1 223 ? 9.344 10.142 -17.549 1.00 94.81 223 PHE A C 1
ATOM 1768 O O . PHE A 1 223 ? 9.051 11.100 -18.296 1.00 94.81 223 PHE A O 1
#

pLDDT: mean 72.85, std 21.75, range [30.72, 97.88]

Foldseek 3Di:
DDDDVVVVVVVVVPPPDDDDDDDDDPDDPQQDDALAPLCCQCRDPVVQFPPNVLRVVLCVPCVVLRCQLHVDPDDPLQDLVSCLDPSHVVSLLCSLLSSLPGGDDPVDDDQQQDDDPDPDPDRRRQTPPNLQSQLSNDSVLSVLQSDDDDPDDGLLNLLLVLLVVLVCVVVPHDPLVCLCSLQPPSLVCCLVVPPDQSSNNDHRVTDRPCSPSSSVVSVVSHD

Secondary structure (DSSP, 8-state):
----HHHHHHHHTT----------------PPPPSSHHHHTTTSTT-S-S-TTHHHHHHHHHHHHHHHHS-SS--SS--HHHHTSTTTHHHHHHHHHHHHHHS---SS-SS-B----SSS-----PBPHHHHHHHH--HHHHHHHH-EEETTEEHHHHHHHHHHHHHHHHTT---GGGHHHHT-HHHHHHHHH-S-GGGS--BTTB--SSHHHHHHHHHHHH-

Sequence (223 aa):
MQLNPFNLFLALASTSAVFAQDTTDLKQNQCHNTTSKFTDHVNGPDCLCKDKQVVPILDKYFVDNFSQCYNSTSLYFSSMPNICSDACFAPTVIGSSYVQEYCPQTNNTVPEYQNSLSSSSIVSKIPTKNLVYRSWANMNVSKLACTRYEKEVYCLDRLFRVQSFYSSSQVGTDVSNHTDEICHTCNKRFVQELDDPKLVPMVYIHQLVDPVGIFNFIKKTCF

Organism: Conidiobolus coronatus (strain ATCC 28846 / CBS 209.66 / NRRL 28638) (NCBI:txid796925)

Radius of gyration: 19.42 Å; chains: 1; bounding box: 56×36×60 Å